Protein AF-A0A955EZF3-F1 (afdb_monomer_lite)

Structure (mmCIF, N/CA/C/O backbone):
data_AF-A0A955EZF3-F1
#
_entry.id   AF-A0A955EZF3-F1
#
loop_
_atom_site.group_PDB
_atom_site.id
_atom_site.type_symbol
_atom_site.label_atom_id
_atom_site.label_alt_id
_atom_site.label_comp_id
_atom_site.label_asym_id
_atom_site.label_entity_id
_atom_site.label_seq_id
_atom_site.pdbx_PDB_ins_code
_atom_site.Cartn_x
_atom_site.Cartn_y
_atom_site.Cartn_z
_atom_site.occupancy
_atom_site.B_iso_or_equiv
_atom_site.auth_seq_id
_atom_site.auth_comp_id
_atom_site.auth_asym_id
_atom_site.auth_atom_id
_atom_site.pdbx_PDB_model_num
ATOM 1 N N . MET A 1 1 ? 9.833 -6.630 -37.682 1.00 42.28 1 MET A N 1
ATOM 2 C CA . MET A 1 1 ? 11.249 -6.356 -38.017 1.00 42.28 1 MET A CA 1
ATOM 3 C C . MET A 1 1 ? 11.532 -4.884 -38.287 1.00 42.28 1 MET A C 1
ATOM 5 O O . MET A 1 1 ? 11.965 -4.257 -37.340 1.00 42.28 1 MET A O 1
ATOM 9 N N . LYS A 1 2 ? 11.248 -4.278 -39.458 1.00 34.38 2 LYS A N 1
ATOM 10 C CA . LYS A 1 2 ? 11.601 -2.850 -39.692 1.00 34.38 2 LYS A CA 1
ATOM 11 C C . LYS A 1 2 ? 10.951 -1.869 -38.686 1.00 34.38 2 LYS A C 1
ATOM 13 O O . LYS A 1 2 ? 11.634 -1.017 -38.145 1.00 34.38 2 LYS A O 1
ATOM 18 N N . ARG A 1 3 ? 9.676 -2.099 -38.335 1.00 38.91 3 ARG A N 1
ATOM 19 C CA . ARG A 1 3 ? 8.921 -1.305 -37.337 1.00 38.91 3 ARG A CA 1
ATOM 20 C C . ARG A 1 3 ? 9.348 -1.485 -35.874 1.00 38.91 3 ARG A C 1
ATOM 22 O O . ARG A 1 3 ? 9.090 -0.610 -35.065 1.00 38.91 3 ARG A O 1
ATOM 29 N N . GLU A 1 4 ? 9.933 -2.626 -35.510 1.00 40.03 4 GLU A N 1
ATOM 30 C CA . GLU A 1 4 ? 10.372 -2.873 -34.121 1.00 40.03 4 GLU A CA 1
ATOM 31 C C . GLU A 1 4 ? 11.744 -2.243 -33.865 1.00 40.03 4 GLU A C 1
ATOM 33 O O . GLU A 1 4 ? 12.009 -1.783 -32.761 1.00 40.03 4 GLU A O 1
ATOM 38 N N . PHE A 1 5 ? 12.580 -2.171 -34.907 1.00 39.62 5 PHE A N 1
ATOM 39 C CA . PHE A 1 5 ? 13.876 -1.500 -34.871 1.00 39.62 5 PHE A CA 1
ATOM 40 C C . PHE A 1 5 ? 13.717 0.023 -34.752 1.00 39.62 5 PHE A C 1
ATOM 42 O O . PHE A 1 5 ? 14.359 0.632 -33.906 1.00 39.62 5 PHE A O 1
ATOM 49 N N . GLU A 1 6 ? 12.779 0.612 -35.509 1.00 48.53 6 GLU A N 1
ATOM 50 C CA . GLU A 1 6 ? 12.408 2.036 -35.404 1.00 48.53 6 GLU A CA 1
ATOM 51 C C . GLU A 1 6 ? 11.958 2.422 -33.983 1.00 48.53 6 GLU A C 1
ATOM 53 O O . GLU A 1 6 ? 12.239 3.523 -33.529 1.00 48.53 6 GLU A O 1
ATOM 58 N N . LEU A 1 7 ? 11.314 1.505 -33.250 1.00 45.31 7 LEU A N 1
ATOM 59 C CA . LEU A 1 7 ? 10.833 1.742 -31.886 1.00 45.31 7 LEU A CA 1
ATOM 60 C C . LEU A 1 7 ? 11.968 1.836 -30.859 1.00 45.31 7 LEU A C 1
ATOM 62 O O . LEU A 1 7 ? 11.898 2.682 -29.976 1.00 45.31 7 LEU A O 1
ATOM 66 N N . SER A 1 8 ? 13.008 1.001 -30.958 1.00 50.22 8 SER A N 1
ATOM 67 C CA . SER A 1 8 ? 14.136 1.014 -30.013 1.00 50.22 8 SER A CA 1
ATOM 68 C C . SER A 1 8 ? 15.034 2.235 -30.197 1.00 50.22 8 SER A C 1
ATOM 70 O O . SER A 1 8 ? 15.458 2.836 -29.211 1.00 50.22 8 SER A O 1
ATOM 72 N N . THR A 1 9 ? 15.283 2.640 -31.441 1.00 52.25 9 THR A N 1
ATOM 73 C CA . THR A 1 9 ? 16.110 3.811 -31.757 1.00 52.25 9 THR A CA 1
ATOM 74 C C . THR A 1 9 ? 15.358 5.118 -31.573 1.00 52.25 9 THR A C 1
ATOM 76 O O . THR A 1 9 ? 15.954 6.078 -31.090 1.00 52.25 9 THR A O 1
ATOM 79 N N . ASP A 1 10 ? 14.042 5.155 -31.808 1.00 55.22 10 ASP A N 1
ATOM 80 C CA . ASP A 1 10 ? 13.212 6.285 -31.380 1.00 55.22 10 ASP A CA 1
ATOM 81 C C . ASP A 1 10 ? 13.124 6.392 -29.857 1.00 55.22 10 ASP A C 1
ATOM 83 O O . ASP A 1 10 ? 13.090 7.508 -29.342 1.00 55.22 10 ASP A O 1
ATOM 87 N N . LEU A 1 11 ? 13.105 5.276 -29.117 1.00 49.94 11 LEU A N 1
ATOM 88 C CA . LEU A 1 11 ? 13.118 5.312 -27.653 1.00 49.94 11 LEU A CA 1
ATOM 89 C C . LEU A 1 11 ? 14.461 5.834 -27.137 1.00 49.94 11 LEU A C 1
ATOM 91 O O . LEU A 1 11 ? 14.475 6.724 -26.292 1.00 49.94 11 LEU A O 1
ATOM 95 N N . LEU A 1 12 ? 15.577 5.352 -27.698 1.00 51.00 12 LEU A N 1
ATOM 96 C CA . LEU A 1 12 ? 16.916 5.842 -27.372 1.00 51.00 12 LEU A CA 1
ATOM 97 C C . LEU A 1 12 ? 17.029 7.337 -27.698 1.00 51.00 12 LEU A C 1
ATOM 99 O O . LEU A 1 12 ? 17.410 8.120 -26.837 1.00 51.00 12 LEU A O 1
ATOM 103 N N . ARG A 1 13 ? 16.603 7.764 -28.896 1.00 56.56 13 ARG A N 1
ATOM 104 C CA . ARG A 1 13 ? 16.565 9.184 -29.279 1.00 56.56 13 ARG A CA 1
ATOM 105 C C . ARG A 1 13 ? 15.671 10.003 -28.364 1.00 56.56 13 ARG A C 1
ATOM 107 O O . ARG A 1 13 ? 16.056 11.108 -28.022 1.00 56.56 13 ARG A O 1
ATOM 114 N N . ARG A 1 14 ? 14.498 9.509 -27.958 1.00 53.50 14 ARG A N 1
ATOM 115 C CA . ARG A 1 14 ? 13.609 10.236 -27.036 1.00 53.50 14 ARG A CA 1
ATOM 116 C C . ARG A 1 14 ? 14.234 10.388 -25.659 1.00 53.50 14 ARG A C 1
ATOM 118 O O . ARG A 1 14 ? 14.236 11.506 -25.170 1.00 53.50 14 ARG A O 1
ATOM 125 N N . VAL A 1 15 ? 14.797 9.317 -25.098 1.00 48.66 15 VAL A N 1
ATOM 126 C CA . VAL A 1 15 ? 15.496 9.331 -23.800 1.00 48.66 15 VAL A CA 1
ATOM 127 C C . VAL A 1 15 ? 16.688 10.287 -23.841 1.00 48.66 15 VAL A C 1
ATOM 129 O O . VAL A 1 15 ? 16.881 11.088 -22.936 1.00 48.66 15 VAL A O 1
ATOM 132 N N . LEU A 1 16 ? 17.450 10.266 -24.933 1.00 51.62 16 LEU A N 1
ATOM 133 C CA . LEU A 1 16 ? 18.625 11.112 -25.103 1.00 51.62 16 LEU A CA 1
ATOM 134 C C . LEU A 1 16 ? 18.278 12.580 -25.427 1.00 51.62 16 LEU A C 1
ATOM 136 O O . LEU A 1 16 ? 19.009 13.486 -25.037 1.00 51.62 16 LEU A O 1
ATOM 140 N N . LYS A 1 17 ? 17.155 12.831 -26.114 1.00 48.69 17 LYS A N 1
ATOM 141 C CA . LYS A 1 17 ? 16.671 14.172 -26.485 1.00 48.69 17 LYS A CA 1
ATOM 142 C C . LYS A 1 17 ? 15.886 14.852 -25.365 1.00 48.69 17 LYS A C 1
ATOM 144 O O . LYS A 1 17 ? 15.884 16.076 -25.305 1.00 48.69 17 LYS A O 1
ATOM 149 N N . SER A 1 18 ? 15.240 14.097 -24.473 1.00 46.62 18 SER A N 1
ATOM 150 C CA . SER A 1 18 ? 14.590 14.653 -23.279 1.00 46.62 18 SER A CA 1
ATOM 151 C C . SER A 1 18 ? 15.585 15.150 -22.225 1.00 46.62 18 SER A C 1
ATOM 153 O O . SER A 1 18 ? 15.202 15.973 -21.403 1.00 46.62 18 SER A O 1
ATOM 155 N N . ASP A 1 19 ? 16.844 14.699 -22.279 1.00 45.66 19 ASP A N 1
ATOM 156 C CA . ASP A 1 19 ? 17.903 14.998 -21.296 1.00 45.66 19 ASP A CA 1
ATOM 157 C C . ASP A 1 19 ? 19.089 15.806 -21.874 1.00 45.66 19 ASP A C 1
ATOM 159 O O . ASP A 1 19 ? 20.157 15.909 -21.258 1.00 45.66 19 ASP A O 1
ATOM 163 N N . SER A 1 20 ? 18.923 16.419 -23.055 1.00 44.03 20 SER A N 1
ATOM 164 C CA . SER A 1 20 ? 20.008 17.074 -23.809 1.00 44.03 20 SER A CA 1
ATOM 165 C C . SER A 1 20 ? 20.616 18.314 -23.135 1.00 44.03 20 SER A C 1
ATOM 167 O O . SER A 1 20 ? 21.602 18.853 -23.626 1.00 44.03 20 SER A O 1
ATOM 169 N N . THR A 1 21 ? 20.060 18.788 -22.018 1.00 42.06 21 THR A N 1
ATOM 170 C CA . THR A 1 21 ? 20.552 19.971 -21.293 1.00 42.06 21 THR A CA 1
ATOM 171 C C . THR A 1 21 ? 21.700 19.686 -20.322 1.00 42.06 21 THR A C 1
ATOM 173 O O . THR A 1 21 ? 22.185 20.624 -19.698 1.00 42.06 21 THR A O 1
ATOM 176 N N . ALA A 1 22 ? 22.149 18.433 -20.168 1.00 42.50 22 ALA A N 1
ATOM 177 C CA . ALA A 1 22 ? 23.161 18.088 -19.160 1.00 42.50 22 ALA A CA 1
ATOM 178 C C . ALA A 1 22 ? 24.284 17.150 -19.653 1.00 42.50 22 ALA A C 1
ATOM 180 O O . ALA A 1 22 ? 24.961 16.500 -18.851 1.00 42.50 22 ALA A O 1
ATOM 181 N N . ILE A 1 23 ? 24.504 17.034 -20.962 1.00 52.53 23 ILE A N 1
ATOM 182 C CA . ILE A 1 23 ? 25.708 16.365 -21.477 1.00 52.53 23 ILE A CA 1
ATOM 183 C C . ILE A 1 23 ? 26.923 17.146 -20.950 1.00 52.53 23 ILE A C 1
ATOM 185 O O . ILE A 1 23 ? 26.989 18.358 -21.142 1.00 52.53 23 ILE A O 1
ATOM 189 N N . ALA A 1 24 ? 27.834 16.480 -20.230 1.00 54.56 24 ALA A N 1
ATOM 190 C CA . ALA A 1 24 ? 29.043 17.122 -19.714 1.00 54.56 24 ALA A CA 1
ATOM 191 C C . ALA A 1 24 ? 29.779 17.811 -20.873 1.00 54.56 24 ALA A C 1
ATOM 193 O O . ALA A 1 24 ? 29.911 17.210 -21.944 1.00 54.56 24 ALA A O 1
ATOM 194 N N . GLU A 1 25 ? 30.211 19.063 -20.680 1.00 55.47 25 GLU A N 1
ATOM 195 C CA . GLU A 1 25 ? 30.914 19.829 -21.716 1.00 55.47 25 GLU A CA 1
ATOM 196 C C . GLU A 1 25 ? 32.044 18.975 -22.315 1.00 55.47 25 GLU A C 1
ATOM 198 O O . GLU A 1 25 ? 32.976 18.574 -21.619 1.00 55.47 25 GLU A O 1
ATOM 203 N N . GLY A 1 26 ? 31.925 18.651 -23.607 1.00 67.38 26 GLY A N 1
ATOM 204 C CA . GLY A 1 26 ? 32.900 17.845 -24.345 1.00 67.38 26 GLY A CA 1
ATOM 205 C C . GLY A 1 26 ? 32.493 16.404 -24.674 1.00 67.38 26 GLY A C 1
ATOM 206 O O . GLY A 1 26 ? 33.239 15.754 -25.402 1.00 67.38 26 GLY A O 1
ATOM 207 N N . CYS A 1 27 ? 31.347 15.895 -24.208 1.00 80.56 27 CYS A N 1
ATOM 208 C CA . CYS A 1 27 ? 30.818 14.595 -24.653 1.00 80.56 27 CYS A CA 1
ATOM 209 C C . CYS A 1 27 ? 30.123 14.677 -26.025 1.00 80.56 27 CYS A C 1
ATOM 211 O O . CYS A 1 27 ? 29.599 15.722 -26.409 1.00 80.56 27 CYS A O 1
ATOM 213 N N . LEU A 1 28 ? 30.112 13.557 -26.760 1.00 79.06 28 LEU A N 1
ATOM 214 C CA . LEU A 1 28 ? 29.433 13.460 -28.056 1.00 79.06 28 LEU A CA 1
ATOM 215 C C . LEU A 1 28 ? 27.924 13.651 -27.920 1.00 79.06 28 LEU A C 1
ATOM 217 O O . LEU A 1 28 ? 27.303 13.166 -26.969 1.00 79.06 28 LEU A O 1
ATOM 221 N N . GLU A 1 29 ? 27.328 14.284 -28.929 1.00 76.12 29 GLU A N 1
ATOM 222 C CA . GLU A 1 29 ? 25.879 14.327 -29.017 1.00 76.12 29 GLU A CA 1
ATOM 223 C C . GLU A 1 29 ? 25.316 12.907 -29.154 1.00 76.12 29 GLU A C 1
ATOM 225 O O . GLU A 1 29 ? 25.917 12.035 -29.800 1.00 76.12 29 GLU A O 1
ATOM 230 N N . PRO A 1 30 ? 24.135 12.644 -28.584 1.00 70.81 30 PRO A N 1
ATOM 231 C CA . PRO A 1 30 ? 23.631 11.285 -28.508 1.00 70.81 30 PRO A CA 1
ATOM 232 C C . PRO A 1 30 ? 23.274 10.680 -29.870 1.00 70.81 30 PRO A C 1
ATOM 234 O O . PRO A 1 30 ? 23.248 9.460 -30.024 1.00 70.81 30 PRO A O 1
ATOM 237 N N . GLU A 1 31 ? 23.029 11.530 -30.868 1.00 76.06 31 GLU A N 1
ATOM 238 C CA . GLU A 1 31 ? 22.785 11.132 -32.253 1.00 76.06 31 GLU A CA 1
ATOM 239 C C . GLU A 1 31 ? 24.032 10.480 -32.873 1.00 76.06 31 GLU A C 1
ATOM 241 O O . GLU A 1 31 ? 23.916 9.437 -33.517 1.00 76.06 31 GLU A O 1
ATOM 246 N N . PHE A 1 32 ? 25.231 10.998 -32.579 1.00 76.75 32 PHE A N 1
ATOM 247 C CA . PHE A 1 32 ? 26.495 10.392 -33.013 1.00 76.75 32 PHE A CA 1
ATOM 248 C C . PHE A 1 32 ? 26.765 9.055 -32.320 1.00 76.75 32 PHE A C 1
ATOM 250 O O . PHE A 1 32 ? 27.260 8.126 -32.956 1.00 76.75 32 PHE A O 1
ATOM 257 N N . LEU A 1 33 ? 26.406 8.922 -31.037 1.00 76.25 33 LEU A N 1
ATOM 258 C CA . LEU A 1 33 ? 26.521 7.649 -30.317 1.00 76.25 33 LEU A CA 1
ATOM 259 C C . LEU A 1 33 ? 25.560 6.594 -30.878 1.00 76.25 33 LEU A C 1
ATOM 261 O O . LEU A 1 33 ? 25.960 5.447 -31.063 1.00 76.25 33 LEU A O 1
ATOM 265 N N . ALA A 1 34 ? 24.320 6.972 -31.200 1.00 74.69 34 ALA A N 1
ATOM 266 C CA . ALA A 1 34 ? 23.356 6.070 -31.827 1.00 74.69 34 ALA A CA 1
ATOM 267 C C . ALA A 1 34 ? 23.835 5.606 -33.215 1.00 74.69 34 ALA A C 1
ATOM 269 O O . ALA A 1 34 ? 23.858 4.406 -33.489 1.00 74.69 34 ALA A O 1
ATOM 270 N N . LEU A 1 35 ? 24.310 6.535 -34.052 1.00 76.94 35 LEU A N 1
ATOM 271 C CA . LEU A 1 35 ? 24.878 6.212 -35.365 1.00 76.94 35 LEU A CA 1
ATOM 272 C C . LEU A 1 35 ? 26.138 5.334 -35.261 1.00 76.94 35 LEU A C 1
ATOM 274 O O . LEU A 1 35 ? 26.366 4.486 -36.125 1.00 76.94 35 LEU A O 1
ATOM 278 N N . ALA A 1 36 ? 26.941 5.486 -34.201 1.00 79.44 36 ALA A N 1
ATOM 279 C CA . ALA A 1 36 ? 28.106 4.636 -33.941 1.00 79.44 36 ALA A CA 1
ATOM 280 C C . ALA A 1 36 ? 27.729 3.178 -33.638 1.00 79.44 36 ALA A C 1
ATOM 282 O O . ALA A 1 36 ? 28.467 2.254 -33.990 1.00 79.44 36 ALA A O 1
ATOM 283 N N . VAL A 1 37 ? 26.594 2.961 -32.972 1.00 77.56 37 VAL A N 1
ATOM 284 C CA . VAL A 1 37 ? 26.078 1.622 -32.656 1.00 77.56 37 VAL A CA 1
ATOM 285 C C . VAL A 1 37 ? 25.530 0.944 -33.910 1.00 77.56 37 VAL A C 1
ATOM 287 O O . VAL A 1 37 ? 25.781 -0.242 -34.102 1.00 77.56 37 VAL A O 1
ATOM 290 N N . GLU A 1 38 ? 24.856 1.699 -34.780 1.00 81.25 38 GLU A N 1
ATOM 291 C CA . GLU A 1 38 ? 24.247 1.211 -36.028 1.00 81.25 38 GLU A CA 1
ATOM 292 C C . GLU A 1 38 ? 25.241 1.046 -37.197 1.00 81.25 38 GLU A C 1
ATOM 294 O O . GLU A 1 38 ? 24.834 0.694 -38.303 1.00 81.25 38 GLU A O 1
ATOM 299 N N . ASP A 1 39 ? 26.531 1.335 -36.983 1.00 80.56 39 ASP A N 1
ATOM 300 C CA . ASP A 1 39 ? 27.560 1.449 -38.030 1.00 80.56 39 ASP A CA 1
ATOM 301 C C . ASP A 1 39 ? 27.179 2.436 -39.165 1.00 80.56 39 ASP A C 1
ATOM 303 O O . ASP A 1 39 ? 27.679 2.344 -40.289 1.00 80.56 39 ASP A O 1
ATOM 307 N N . GLY A 1 40 ? 26.318 3.415 -38.857 1.00 84.19 40 GLY A N 1
ATOM 308 C CA . GLY A 1 40 ? 25.773 4.405 -39.792 1.00 84.19 40 GLY A CA 1
ATOM 309 C C . GLY A 1 40 ? 26.650 5.640 -40.019 1.00 84.19 40 GLY A C 1
ATOM 310 O O . GLY A 1 40 ? 26.304 6.474 -40.848 1.00 84.19 40 GLY A O 1
ATOM 311 N N . LEU A 1 41 ? 27.771 5.755 -39.300 1.00 88.31 41 LEU A N 1
ATOM 312 C CA . LEU A 1 41 ? 28.722 6.864 -39.428 1.00 88.31 41 LEU A CA 1
ATOM 313 C C . LEU A 1 41 ? 29.565 6.751 -40.701 1.00 88.31 41 LEU A C 1
ATOM 315 O O . LEU A 1 41 ? 30.083 5.665 -41.019 1.00 88.31 41 LEU A O 1
ATOM 319 N N . ASP A 1 42 ? 29.797 7.889 -41.356 1.00 92.94 42 ASP A N 1
ATOM 320 C CA . ASP A 1 42 ? 30.783 7.990 -42.426 1.00 92.94 42 ASP A CA 1
ATOM 321 C C . ASP A 1 42 ? 32.229 7.856 -41.898 1.00 92.94 42 ASP A C 1
ATOM 323 O O . ASP A 1 42 ? 32.480 7.691 -40.701 1.00 92.94 42 ASP A O 1
ATOM 327 N N . ALA A 1 43 ? 33.218 7.851 -42.795 1.00 88.88 43 ALA A N 1
ATOM 328 C CA . ALA A 1 43 ? 34.612 7.626 -42.409 1.00 88.88 43 ALA A CA 1
ATOM 329 C C . ALA A 1 43 ? 35.188 8.733 -41.503 1.00 88.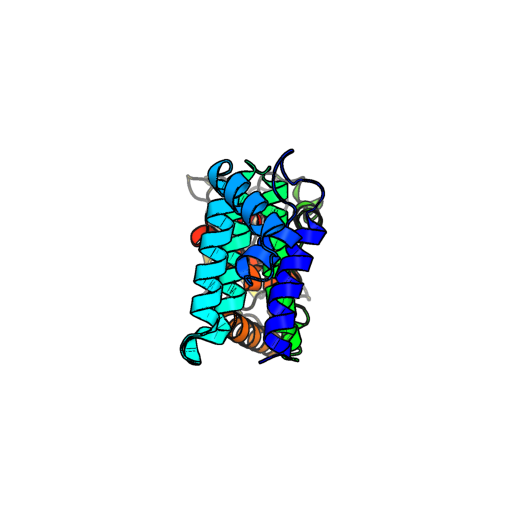88 43 ALA A C 1
ATOM 331 O O . ALA A 1 43 ? 36.004 8.434 -40.628 1.00 88.88 43 ALA A O 1
ATOM 332 N N . ALA A 1 44 ? 34.780 9.988 -41.708 1.00 87.75 44 ALA A N 1
ATOM 333 C CA . ALA A 1 44 ? 35.265 11.130 -40.940 1.00 87.75 44 ALA A CA 1
ATOM 334 C C . ALA A 1 44 ? 34.590 11.181 -39.565 1.00 87.75 44 ALA A C 1
ATOM 336 O O . ALA A 1 44 ? 35.267 11.305 -38.544 1.00 87.75 44 ALA A O 1
ATOM 337 N N . GLU A 1 45 ? 33.273 10.985 -39.528 1.00 89.00 45 GLU A N 1
ATOM 338 C CA . GLU A 1 45 ? 32.500 10.919 -38.291 1.00 89.00 45 GLU A CA 1
ATOM 339 C C . GLU A 1 45 ? 32.945 9.737 -37.427 1.00 89.00 45 GLU A C 1
ATOM 341 O O . GLU A 1 45 ? 33.114 9.869 -36.218 1.00 89.00 45 GLU A O 1
ATOM 346 N N . ARG A 1 46 ? 33.218 8.582 -38.042 1.00 90.75 46 ARG A N 1
ATOM 347 C CA . ARG A 1 46 ? 33.732 7.407 -37.333 1.00 90.75 46 ARG A CA 1
ATOM 348 C C . ARG A 1 46 ? 35.105 7.659 -36.725 1.00 90.75 46 ARG A C 1
ATOM 350 O O . ARG A 1 46 ? 35.340 7.219 -35.605 1.00 90.75 46 ARG A O 1
ATOM 357 N N . ALA A 1 47 ? 36.001 8.346 -37.432 1.00 87.38 47 ALA A N 1
ATOM 358 C CA . ALA A 1 47 ? 37.312 8.699 -36.891 1.00 87.38 47 ALA A CA 1
ATOM 359 C C . ALA A 1 47 ? 37.176 9.629 -35.676 1.00 87.38 47 ALA A C 1
ATOM 361 O O . ALA A 1 47 ? 37.751 9.338 -34.629 1.00 87.38 47 ALA A O 1
ATOM 362 N N . MET A 1 48 ? 36.339 10.666 -35.785 1.00 90.81 48 MET A N 1
ATOM 363 C CA . MET A 1 48 ? 36.033 11.593 -34.691 1.00 90.81 48 MET A CA 1
ATOM 364 C C . MET A 1 48 ? 35.422 10.873 -33.482 1.00 90.81 48 MET A C 1
ATOM 366 O O . MET A 1 48 ? 35.858 11.073 -32.349 1.00 90.81 48 MET A O 1
ATOM 370 N N . VAL A 1 49 ? 34.430 10.005 -33.709 1.00 88.19 49 VAL A N 1
ATOM 371 C CA . VAL A 1 49 ? 33.797 9.240 -32.631 1.00 88.19 49 VAL A CA 1
ATOM 372 C C . VAL A 1 49 ? 34.816 8.316 -31.977 1.00 88.19 49 VAL A C 1
ATOM 374 O O . VAL A 1 49 ? 34.928 8.325 -30.760 1.00 88.19 49 VAL A O 1
ATOM 377 N N . MET A 1 50 ? 35.612 7.566 -32.740 1.00 89.56 50 MET A N 1
ATOM 378 C CA . MET A 1 50 ? 36.621 6.665 -32.170 1.00 89.56 50 MET A CA 1
ATOM 379 C C . MET A 1 50 ? 37.711 7.408 -31.387 1.00 89.56 50 MET A C 1
ATOM 381 O O . MET A 1 50 ? 38.134 6.921 -30.338 1.00 89.56 50 MET A O 1
ATOM 385 N N . GLU A 1 51 ? 38.131 8.587 -31.851 1.00 89.31 51 GLU A N 1
ATOM 386 C CA . GLU A 1 51 ? 39.043 9.468 -31.115 1.00 89.31 51 GLU A CA 1
ATOM 387 C C . GLU A 1 51 ? 38.422 9.901 -29.781 1.00 89.31 51 GLU A C 1
ATOM 389 O O . GLU A 1 51 ? 39.030 9.717 -28.725 1.00 89.31 51 GLU A O 1
ATOM 394 N N . HIS A 1 52 ? 37.166 10.350 -29.792 1.00 86.94 52 HIS A N 1
ATOM 395 C CA . HIS A 1 52 ? 36.453 10.697 -28.568 1.00 86.94 52 HIS A CA 1
ATOM 396 C C . HIS A 1 52 ? 36.261 9.495 -27.631 1.00 86.94 52 HIS A C 1
ATOM 398 O O . HIS A 1 52 ? 36.522 9.615 -26.440 1.00 86.94 52 HIS A O 1
ATOM 404 N N . LEU A 1 53 ? 35.858 8.321 -28.132 1.00 86.62 53 LEU A N 1
ATOM 405 C CA . LEU A 1 53 ? 35.698 7.111 -27.312 1.00 86.62 53 LEU A CA 1
ATOM 406 C C . LEU A 1 53 ? 37.033 6.668 -26.691 1.00 86.62 53 LEU A C 1
ATOM 408 O O . LEU A 1 53 ? 37.042 6.089 -25.608 1.00 86.62 53 LEU A O 1
ATOM 412 N N . SER A 1 54 ? 38.165 6.958 -27.337 1.00 82.31 54 SER A N 1
ATOM 413 C CA . SER A 1 54 ? 39.486 6.707 -26.751 1.00 82.31 54 SER A CA 1
ATOM 414 C C . SER A 1 54 ? 39.839 7.683 -25.619 1.00 82.31 54 SER A C 1
ATOM 416 O O . SER A 1 54 ? 40.562 7.309 -24.696 1.00 82.31 54 SER A O 1
ATOM 418 N N . ALA A 1 55 ? 39.294 8.903 -25.661 1.00 79.81 55 ALA A N 1
ATOM 419 C CA . ALA A 1 55 ? 39.509 9.953 -24.666 1.00 79.81 55 ALA A CA 1
ATOM 420 C C . ALA A 1 55 ? 38.456 9.964 -23.538 1.00 79.81 55 ALA A C 1
ATOM 422 O O . ALA A 1 55 ? 38.745 10.417 -22.433 1.00 79.81 55 ALA A O 1
ATOM 423 N N . CYS A 1 56 ? 37.249 9.451 -23.795 1.00 82.00 56 CYS A N 1
ATOM 424 C CA . CYS A 1 56 ? 36.117 9.423 -22.874 1.00 82.00 56 CYS A CA 1
ATOM 425 C C . CYS A 1 56 ? 35.707 7.965 -22.566 1.00 82.00 56 CYS A C 1
ATOM 427 O O . CYS A 1 56 ? 34.926 7.360 -23.313 1.00 82.00 56 CYS A O 1
ATOM 429 N N . PRO A 1 57 ? 36.178 7.389 -21.438 1.00 73.94 57 PRO A N 1
ATOM 430 C CA . PRO A 1 57 ? 35.862 6.013 -21.034 1.00 73.94 57 PRO A CA 1
ATOM 431 C C . PRO A 1 57 ? 34.361 5.749 -20.846 1.00 73.94 57 PRO A C 1
ATOM 433 O O . PRO A 1 57 ? 33.909 4.604 -20.883 1.00 73.94 57 PRO A O 1
ATOM 436 N N . GLU A 1 58 ? 33.595 6.809 -20.610 1.00 67.62 58 GLU A N 1
ATOM 437 C CA . GLU A 1 58 ? 32.167 6.776 -20.313 1.00 67.62 58 GLU A CA 1
ATOM 438 C C . GLU A 1 58 ? 31.353 6.557 -21.589 1.00 67.62 58 GLU A C 1
ATOM 440 O O . GLU A 1 58 ? 30.613 5.575 -21.687 1.00 67.62 58 GLU A O 1
ATOM 445 N N . CYS A 1 59 ? 31.582 7.384 -22.615 1.00 78.19 59 CYS A N 1
ATOM 446 C CA . CYS A 1 59 ? 30.991 7.191 -23.938 1.00 78.19 59 CYS A CA 1
ATOM 447 C C . CYS A 1 59 ? 31.400 5.835 -24.539 1.00 78.19 59 CYS A C 1
ATOM 449 O O . CYS A 1 59 ? 30.560 5.134 -25.106 1.00 78.19 59 CYS A O 1
ATOM 451 N N . ALA A 1 60 ? 32.657 5.406 -24.349 1.00 75.44 60 ALA A N 1
ATOM 452 C CA . ALA A 1 60 ? 33.120 4.083 -24.779 1.00 75.44 60 ALA A CA 1
ATOM 453 C C . ALA A 1 60 ? 32.297 2.945 -24.162 1.00 75.44 60 ALA A C 1
ATOM 455 O O . ALA A 1 60 ? 31.914 1.997 -24.851 1.00 75.44 60 ALA A O 1
ATOM 456 N N . ARG A 1 61 ? 31.978 3.051 -22.868 1.00 68.25 61 ARG A N 1
ATOM 457 C CA . ARG A 1 61 ? 31.198 2.044 -22.145 1.00 68.25 61 ARG A CA 1
ATOM 458 C C . ARG A 1 61 ? 29.745 1.992 -22.616 1.00 68.25 61 ARG A C 1
ATOM 460 O O . ARG A 1 61 ? 29.228 0.897 -22.822 1.00 68.25 61 ARG A O 1
ATOM 467 N N . VAL A 1 62 ? 29.120 3.149 -22.852 1.00 73.12 62 VAL A N 1
ATOM 468 C CA . VAL A 1 62 ? 27.756 3.236 -23.404 1.00 73.12 62 VAL A CA 1
ATOM 469 C C . VAL A 1 62 ? 27.675 2.546 -24.766 1.00 73.12 62 VAL A C 1
ATOM 471 O O . VAL A 1 62 ? 26.764 1.745 -24.978 1.00 73.12 62 VAL A O 1
ATOM 474 N N . VAL A 1 63 ? 28.645 2.781 -25.659 1.00 77.62 63 VAL A N 1
ATOM 475 C CA . VAL A 1 63 ? 28.704 2.147 -26.992 1.00 77.62 63 VAL A CA 1
ATOM 476 C C . VAL A 1 63 ? 28.897 0.630 -26.900 1.00 77.62 63 VAL A C 1
ATOM 478 O O . VAL A 1 63 ? 28.257 -0.123 -27.634 1.00 77.62 63 VAL A O 1
ATOM 481 N N . VAL A 1 64 ? 29.749 0.148 -25.988 1.00 76.44 64 VAL A N 1
ATOM 482 C CA . VAL A 1 64 ? 29.936 -1.298 -25.765 1.00 76.44 64 VAL A CA 1
ATOM 483 C C . VAL A 1 64 ? 28.638 -1.945 -25.289 1.00 76.44 64 VAL A C 1
ATOM 485 O O . VAL A 1 64 ? 28.203 -2.943 -25.859 1.00 76.44 64 VAL A O 1
ATOM 488 N N . TRP A 1 65 ? 27.986 -1.359 -24.287 1.00 68.62 65 TRP A N 1
ATOM 489 C CA . TRP A 1 65 ? 26.749 -1.893 -23.723 1.00 68.62 65 TRP A CA 1
ATOM 490 C C . TRP A 1 65 ? 25.580 -1.896 -24.703 1.00 68.62 65 TRP A C 1
ATOM 492 O O . TRP A 1 65 ? 24.838 -2.875 -24.774 1.00 68.62 65 TRP A O 1
ATOM 502 N N . THR A 1 66 ? 25.427 -0.832 -25.486 1.00 71.56 66 THR A N 1
ATOM 503 C CA . THR A 1 66 ? 24.387 -0.758 -26.520 1.00 71.56 66 THR A CA 1
ATOM 504 C C . THR A 1 66 ? 24.626 -1.770 -27.638 1.00 71.56 66 THR A C 1
ATOM 506 O O . THR A 1 66 ? 23.678 -2.432 -28.053 1.00 71.56 66 THR A O 1
ATOM 509 N N . ARG A 1 67 ? 25.880 -1.994 -28.057 1.00 76.00 67 ARG A N 1
ATOM 510 C CA . ARG A 1 67 ? 26.224 -3.069 -29.007 1.00 76.00 67 ARG A CA 1
ATOM 511 C C . ARG A 1 67 ? 25.986 -4.469 -28.441 1.00 76.00 67 ARG A C 1
ATOM 513 O O . ARG A 1 67 ? 25.541 -5.355 -29.167 1.00 76.00 67 ARG A O 1
ATOM 520 N N . GLU A 1 68 ? 26.272 -4.690 -27.160 1.00 68.62 68 GLU A N 1
ATOM 521 C CA . GLU A 1 68 ? 25.968 -5.956 -26.483 1.00 68.62 68 GLU A CA 1
ATOM 522 C C . GLU A 1 68 ? 24.450 -6.212 -26.476 1.00 68.62 68 GLU A C 1
ATOM 524 O O . GLU A 1 68 ? 23.999 -7.304 -26.824 1.00 68.62 68 GLU A O 1
ATOM 529 N N . ALA A 1 69 ? 23.654 -5.185 -26.161 1.00 62.19 69 ALA A N 1
ATOM 530 C CA . ALA A 1 69 ? 22.195 -5.256 -26.172 1.00 62.19 69 ALA A CA 1
ATOM 531 C C . ALA A 1 69 ? 21.625 -5.492 -27.586 1.00 62.19 69 ALA A C 1
ATOM 533 O O . ALA A 1 69 ? 20.732 -6.326 -27.753 1.00 62.19 69 ALA A O 1
ATOM 534 N N . ASP A 1 70 ? 22.177 -4.836 -28.612 1.00 66.75 70 ASP A N 1
ATOM 535 C CA . ASP A 1 70 ? 21.793 -5.049 -30.015 1.00 66.75 70 ASP A CA 1
ATOM 536 C C . ASP A 1 70 ? 22.088 -6.489 -30.479 1.00 66.75 70 ASP A C 1
ATOM 538 O O . ASP A 1 70 ? 21.240 -7.157 -31.084 1.00 66.75 70 ASP A O 1
ATOM 542 N N . ARG A 1 71 ? 23.240 -7.053 -30.090 1.00 68.81 71 ARG A N 1
ATOM 543 C CA . ARG A 1 71 ? 23.551 -8.474 -30.335 1.00 68.81 71 ARG A CA 1
ATOM 544 C C . ARG A 1 71 ? 22.533 -9.407 -29.679 1.00 68.81 71 ARG A C 1
ATOM 546 O O . ARG A 1 71 ? 22.154 -10.412 -30.284 1.00 68.81 71 ARG A O 1
ATOM 553 N N . MET A 1 72 ? 22.050 -9.079 -28.478 1.00 60.47 72 MET A N 1
ATOM 554 C CA . MET A 1 72 ? 20.994 -9.852 -27.808 1.00 60.47 72 MET A CA 1
ATOM 555 C C . MET A 1 72 ? 19.640 -9.745 -28.531 1.00 60.47 72 MET A C 1
ATOM 557 O O . MET A 1 72 ? 18.887 -10.722 -28.562 1.00 60.47 72 MET A O 1
ATOM 561 N N . GLN A 1 73 ? 19.346 -8.615 -29.185 1.00 60.22 73 GLN A N 1
ATOM 562 C CA . GLN A 1 73 ? 18.126 -8.395 -29.980 1.00 60.22 73 GLN A CA 1
ATOM 563 C C . GLN A 1 73 ? 18.042 -9.310 -31.214 1.00 60.22 73 GLN A C 1
ATOM 565 O O . GLN A 1 73 ? 16.963 -9.787 -31.602 1.00 60.22 73 GLN A O 1
ATOM 570 N N . HIS A 1 74 ? 19.203 -9.632 -31.781 1.00 63.41 74 HIS A N 1
ATOM 571 C CA . HIS A 1 74 ? 19.361 -10.566 -32.894 1.00 63.41 74 HIS A CA 1
ATOM 572 C C . HIS A 1 74 ? 19.446 -12.043 -32.451 1.00 63.41 74 HIS A C 1
ATOM 574 O O . HIS A 1 74 ? 19.539 -12.937 -33.293 1.00 63.41 74 HIS A O 1
ATOM 580 N N . GLY A 1 75 ? 19.345 -12.317 -31.145 1.00 62.22 75 GLY A N 1
ATOM 581 C CA . GLY A 1 75 ? 19.343 -13.654 -30.556 1.00 62.22 75 GLY A CA 1
ATOM 582 C C . GLY A 1 75 ? 18.035 -14.451 -30.740 1.00 62.22 75 GLY A C 1
ATOM 583 O O . GLY A 1 75 ? 17.062 -13.987 -31.346 1.00 62.22 75 GLY A O 1
ATOM 584 N N . PRO A 1 76 ? 17.980 -15.696 -30.224 1.00 64.00 76 PRO A N 1
ATOM 585 C CA . PRO A 1 76 ? 16.822 -16.575 -30.373 1.00 64.00 76 PRO A CA 1
ATOM 586 C C . PRO A 1 76 ? 15.532 -15.938 -29.826 1.00 64.00 76 PRO A C 1
ATOM 588 O O . PRO A 1 76 ? 15.528 -15.320 -28.765 1.00 64.00 76 PRO A O 1
ATOM 591 N N . ARG A 1 77 ? 14.410 -16.157 -30.535 1.00 63.03 77 ARG A N 1
ATOM 592 C CA . ARG A 1 77 ? 13.088 -15.491 -30.387 1.00 63.03 77 ARG A CA 1
ATOM 593 C C . ARG A 1 77 ? 12.558 -15.336 -28.950 1.00 63.03 77 ARG A C 1
ATOM 595 O O . ARG A 1 77 ? 11.771 -14.434 -28.692 1.00 63.03 77 ARG A O 1
ATOM 602 N N . LYS A 1 78 ? 13.004 -16.191 -28.031 1.00 61.41 78 LYS A N 1
ATOM 603 C CA . LYS A 1 78 ? 12.641 -16.219 -26.605 1.00 61.41 78 LYS A CA 1
ATOM 604 C C . LYS A 1 78 ? 13.278 -15.101 -25.766 1.00 61.41 78 LYS A C 1
ATOM 606 O O . LYS A 1 78 ? 12.843 -14.905 -24.648 1.00 61.41 78 LYS A O 1
ATOM 611 N N . TRP A 1 79 ? 14.263 -14.368 -26.283 1.00 55.72 79 TRP A N 1
ATOM 612 C CA . TRP A 1 79 ? 14.913 -13.268 -25.552 1.00 55.72 79 TRP A CA 1
ATOM 613 C C . TRP A 1 79 ? 14.438 -11.881 -25.992 1.00 55.72 79 TRP A C 1
ATOM 615 O O . TRP A 1 79 ? 14.656 -10.902 -25.290 1.00 55.72 79 TRP A O 1
ATOM 625 N N . ARG A 1 80 ? 13.718 -11.788 -27.117 1.00 59.84 80 ARG A N 1
ATOM 626 C CA . ARG A 1 80 ? 13.349 -10.511 -27.751 1.00 59.84 80 ARG A CA 1
ATOM 627 C C . ARG A 1 80 ? 12.440 -9.607 -26.913 1.00 59.84 80 ARG A C 1
ATOM 629 O O . ARG A 1 80 ? 12.475 -8.402 -27.117 1.00 59.84 80 ARG A O 1
ATOM 636 N N . PHE A 1 81 ? 11.659 -10.158 -25.983 1.00 61.78 81 PHE A N 1
ATOM 637 C CA . PHE A 1 81 ? 10.786 -9.362 -25.110 1.00 61.78 81 PHE A CA 1
ATOM 638 C C . PHE A 1 81 ? 11.522 -8.752 -23.905 1.00 61.78 81 PHE A C 1
ATOM 640 O O . PHE A 1 81 ? 11.080 -7.735 -23.385 1.00 61.78 81 PHE A O 1
ATOM 647 N N . LEU A 1 82 ? 12.663 -9.321 -23.495 1.00 53.72 82 LEU A N 1
ATOM 648 C CA . LEU A 1 82 ? 13.483 -8.797 -22.392 1.00 53.72 82 LEU A CA 1
ATOM 649 C C . LEU A 1 82 ? 14.454 -7.703 -22.846 1.00 53.72 82 LEU A C 1
ATOM 651 O O . LEU A 1 82 ? 14.908 -6.905 -22.034 1.00 53.72 82 LEU A O 1
ATOM 655 N N . VAL A 1 83 ? 14.765 -7.653 -24.141 1.00 54.75 83 VAL A N 1
ATOM 656 C CA . VAL A 1 83 ? 15.738 -6.716 -24.711 1.00 54.75 83 VAL A CA 1
ATOM 657 C C . VAL A 1 83 ? 15.365 -5.243 -24.506 1.00 54.75 83 VAL A C 1
ATOM 659 O O . VAL A 1 83 ? 16.217 -4.526 -23.997 1.00 54.75 83 VAL A O 1
ATOM 662 N N . PRO A 1 84 ? 14.138 -4.757 -24.793 1.00 56.09 84 PRO A N 1
ATOM 663 C CA . PRO A 1 84 ? 13.822 -3.345 -24.555 1.00 56.09 84 PRO A CA 1
ATOM 664 C C . PRO A 1 84 ? 13.939 -2.959 -23.073 1.00 56.09 84 PRO A C 1
ATOM 666 O O . PRO A 1 84 ? 14.391 -1.862 -22.763 1.00 56.09 84 PRO A O 1
ATOM 669 N N . ILE A 1 85 ? 13.617 -3.878 -22.158 1.00 56.09 85 ILE A N 1
ATOM 670 C CA . ILE A 1 85 ? 13.730 -3.665 -20.708 1.00 56.09 85 ILE A CA 1
ATOM 671 C C . ILE A 1 85 ? 15.206 -3.606 -20.291 1.00 56.09 85 ILE A C 1
ATOM 673 O O . ILE A 1 85 ? 15.615 -2.699 -19.570 1.00 56.09 85 ILE A O 1
ATOM 677 N N . ALA A 1 86 ? 16.030 -4.531 -20.792 1.00 54.62 86 ALA A N 1
ATOM 678 C CA . ALA A 1 86 ? 17.460 -4.568 -20.506 1.00 54.62 86 ALA A CA 1
ATOM 679 C C . ALA A 1 86 ? 18.200 -3.344 -21.073 1.00 54.62 86 ALA A C 1
ATOM 681 O O . ALA A 1 86 ? 19.026 -2.759 -20.377 1.00 54.62 86 ALA A O 1
ATOM 682 N N . THR A 1 87 ? 17.881 -2.912 -22.298 1.00 59.62 87 THR A N 1
ATOM 683 C CA . THR A 1 87 ? 18.482 -1.718 -22.910 1.00 59.62 87 THR A CA 1
ATOM 684 C C . THR A 1 87 ? 18.136 -0.457 -22.122 1.00 59.62 87 THR A C 1
ATOM 686 O O . THR A 1 87 ? 19.026 0.343 -21.842 1.00 59.62 87 THR A O 1
ATOM 689 N N . VAL A 1 88 ? 16.878 -0.301 -21.697 1.00 59.16 88 VAL A N 1
ATOM 690 C CA . VAL A 1 88 ? 16.459 0.830 -20.855 1.00 59.16 88 VAL A CA 1
ATOM 691 C C . VAL A 1 88 ? 17.182 0.803 -19.509 1.00 59.16 88 VAL A C 1
ATOM 693 O O . VAL A 1 88 ? 17.749 1.818 -19.110 1.00 59.16 88 VAL A O 1
ATOM 696 N N . MET A 1 89 ? 17.254 -0.353 -18.842 1.00 54.66 89 MET A N 1
ATOM 697 C CA . MET A 1 89 ? 17.945 -0.462 -17.553 1.00 54.66 89 MET A CA 1
ATOM 698 C C . MET A 1 89 ? 19.439 -0.144 -17.645 1.00 54.66 89 MET A C 1
ATOM 700 O O . MET A 1 89 ? 19.965 0.536 -16.768 1.00 54.66 89 MET A O 1
ATOM 704 N N . VAL A 1 90 ? 20.129 -0.590 -18.697 1.00 59.97 90 VAL A N 1
ATOM 705 C CA . VAL A 1 90 ? 21.571 -0.341 -18.855 1.00 59.97 90 VAL A CA 1
ATOM 706 C C . VAL A 1 90 ? 21.862 1.126 -19.176 1.00 59.97 90 VAL A C 1
ATOM 708 O O . VAL A 1 90 ? 22.812 1.689 -18.634 1.00 59.97 90 VAL A O 1
ATOM 711 N N . VAL A 1 91 ? 21.026 1.772 -19.995 1.00 60.78 91 VAL A N 1
ATOM 712 C CA . VAL A 1 91 ? 21.154 3.210 -20.283 1.00 60.78 91 VAL A CA 1
ATOM 713 C C . VAL A 1 91 ? 20.907 4.031 -19.017 1.00 60.78 91 VAL A C 1
ATOM 715 O O . VAL A 1 91 ? 21.711 4.900 -18.694 1.00 60.78 91 VAL A O 1
ATOM 718 N N . VAL A 1 92 ? 19.864 3.710 -18.249 1.00 57.84 92 VAL A N 1
ATOM 719 C CA . VAL A 1 92 ? 19.507 4.437 -17.019 1.00 57.84 92 VAL A CA 1
ATOM 720 C C . VAL A 1 92 ? 20.536 4.217 -15.907 1.00 57.84 92 VAL A C 1
ATOM 722 O O . VAL A 1 92 ? 20.959 5.179 -15.269 1.00 57.84 92 VAL A O 1
ATOM 725 N N . ALA A 1 93 ? 21.000 2.980 -15.707 1.00 54.44 93 ALA A N 1
ATOM 726 C CA . ALA A 1 93 ? 22.034 2.667 -14.721 1.00 54.44 93 ALA A CA 1
ATOM 727 C C . ALA A 1 93 ? 23.381 3.312 -15.076 1.00 54.44 93 ALA A C 1
ATOM 729 O O . ALA A 1 93 ? 24.072 3.821 -14.194 1.00 54.44 93 ALA A O 1
ATOM 730 N N . GLY A 1 94 ? 23.736 3.344 -16.365 1.00 57.12 94 GLY A N 1
ATOM 731 C CA . GLY A 1 94 ? 24.915 4.056 -16.849 1.00 57.12 94 GLY A CA 1
ATOM 732 C C . GLY A 1 94 ? 24.831 5.557 -16.582 1.00 57.12 94 GLY A C 1
ATOM 733 O O . GLY A 1 94 ? 25.781 6.139 -16.072 1.00 57.12 94 GLY A O 1
ATOM 734 N N . PHE A 1 95 ? 23.680 6.173 -16.852 1.00 55.25 95 PHE A N 1
ATOM 735 C CA . PHE A 1 95 ? 23.492 7.615 -16.690 1.00 55.25 95 PHE A CA 1
ATOM 736 C C . PHE A 1 95 ? 23.446 8.059 -15.220 1.00 55.25 95 PHE A C 1
ATOM 738 O O . PHE A 1 95 ? 24.050 9.067 -14.859 1.00 55.25 95 PHE A O 1
ATOM 745 N N . ALA A 1 96 ? 22.795 7.279 -14.352 1.00 52.56 96 ALA A N 1
ATOM 746 C CA . ALA A 1 96 ? 22.719 7.563 -12.918 1.00 52.56 96 ALA A CA 1
ATOM 747 C C . ALA A 1 96 ? 24.089 7.473 -12.221 1.00 52.56 96 ALA A C 1
ATOM 749 O O . ALA A 1 96 ? 24.359 8.219 -11.281 1.00 52.56 96 ALA A O 1
ATOM 750 N N . TRP A 1 97 ? 24.970 6.584 -12.693 1.00 51.62 97 TRP A N 1
ATOM 751 C CA . TRP A 1 97 ? 26.305 6.402 -12.119 1.00 51.62 97 TRP A CA 1
ATOM 752 C C . TRP A 1 97 ? 27.277 7.530 -12.494 1.00 51.62 97 TRP A C 1
ATOM 754 O O . TRP A 1 97 ? 28.174 7.854 -11.721 1.00 51.62 97 TRP A O 1
ATOM 764 N N . LEU A 1 98 ? 27.073 8.160 -13.653 1.00 51.03 98 LEU A N 1
ATOM 765 C CA . LEU A 1 98 ? 27.966 9.182 -14.202 1.00 51.03 98 LEU A CA 1
ATOM 766 C C . LEU A 1 98 ? 27.844 10.557 -13.542 1.00 51.03 98 LEU A C 1
ATOM 768 O O . LEU A 1 98 ? 28.797 11.329 -13.554 1.00 51.03 98 LEU A O 1
ATOM 772 N N . ARG A 1 99 ? 26.690 10.892 -12.962 1.00 50.50 99 ARG A N 1
ATOM 773 C CA . ARG A 1 99 ? 26.410 12.285 -12.582 1.00 50.50 99 ARG A CA 1
ATOM 774 C C . ARG A 1 99 ? 26.572 12.644 -11.118 1.00 50.50 99 ARG A C 1
ATOM 776 O O . ARG A 1 99 ? 26.414 13.816 -10.796 1.00 50.50 99 ARG A O 1
ATOM 783 N N . GLY A 1 100 ? 26.842 11.693 -10.222 1.00 45.22 100 GLY A N 1
ATOM 784 C CA . GLY A 1 100 ? 26.685 11.981 -8.791 1.00 45.22 100 GLY A CA 1
ATOM 785 C C . GLY A 1 100 ? 25.319 12.632 -8.527 1.00 45.22 100 GLY A C 1
ATOM 786 O O . GLY A 1 100 ? 25.243 13.645 -7.834 1.00 45.22 100 GLY A O 1
ATOM 787 N N . CYS A 1 101 ? 24.280 12.113 -9.199 1.00 46.41 101 CYS A N 1
ATOM 788 C CA . CYS A 1 101 ? 22.954 12.713 -9.250 1.00 46.41 101 CYS A CA 1
ATOM 789 C C . CYS A 1 101 ? 22.459 13.042 -7.848 1.00 46.41 101 CYS A C 1
ATOM 791 O O . CYS A 1 101 ? 22.575 12.236 -6.918 1.00 46.41 101 CYS A O 1
ATOM 793 N N . SER A 1 102 ? 21.832 14.208 -7.723 1.00 57.91 102 SER A N 1
ATOM 794 C CA . SER A 1 102 ? 21.035 14.499 -6.543 1.00 57.91 102 SER A CA 1
ATOM 795 C C . SER A 1 102 ? 19.954 13.416 -6.375 1.00 57.91 102 SER A C 1
ATOM 797 O O . SER A 1 102 ? 19.510 12.771 -7.334 1.00 57.91 102 SER A O 1
ATOM 799 N N . VAL A 1 103 ? 19.526 13.187 -5.133 1.00 57.97 103 VAL A N 1
ATOM 800 C CA . VAL A 1 103 ? 18.479 12.204 -4.800 1.00 57.97 103 VAL A CA 1
ATOM 801 C C . VAL A 1 103 ? 17.199 12.444 -5.621 1.00 57.97 103 VAL A C 1
ATOM 803 O O . VAL A 1 103 ? 16.530 11.491 -6.007 1.00 57.97 103 VAL A O 1
ATOM 806 N N . GLU A 1 104 ? 16.905 13.696 -5.978 1.00 62.34 104 GLU A N 1
ATOM 807 C CA . GLU A 1 104 ? 15.758 14.050 -6.820 1.00 62.34 104 GLU A CA 1
ATOM 808 C C . GLU A 1 104 ? 15.920 13.619 -8.286 1.00 62.34 104 GLU A C 1
ATOM 810 O O . GLU A 1 104 ? 14.971 13.108 -8.881 1.00 62.34 104 GLU A O 1
ATOM 815 N N . GLU A 1 105 ? 17.106 13.775 -8.882 1.00 65.88 105 GLU A N 1
ATOM 816 C CA . GLU A 1 105 ? 17.353 13.376 -10.277 1.00 65.88 105 GLU A CA 1
ATOM 817 C C . GLU A 1 105 ? 17.335 11.854 -10.453 1.00 65.88 105 GLU A C 1
ATOM 819 O O . GLU A 1 105 ? 16.727 11.342 -11.394 1.00 65.88 105 GLU A O 1
ATOM 824 N N . SER A 1 106 ? 17.937 11.121 -9.510 1.00 66.62 106 SER A N 1
ATOM 825 C CA . SER A 1 106 ? 17.866 9.652 -9.488 1.00 66.62 106 SER A CA 1
ATOM 826 C C . SER A 1 106 ? 16.439 9.139 -9.255 1.00 66.62 106 SER A C 1
ATOM 828 O O . SER A 1 106 ? 16.042 8.121 -9.819 1.00 66.62 106 SER A O 1
ATOM 830 N N . GLY A 1 107 ? 15.633 9.868 -8.480 1.00 71.00 107 GLY A N 1
ATOM 831 C CA . GLY A 1 107 ? 14.215 9.577 -8.315 1.00 71.00 107 GLY A CA 1
ATOM 832 C C . GLY A 1 107 ? 13.414 9.758 -9.608 1.00 71.00 107 GLY A C 1
ATOM 833 O O . GLY A 1 107 ? 12.624 8.886 -9.973 1.00 71.00 107 GLY A O 1
ATOM 834 N N . ARG A 1 108 ? 13.621 10.867 -10.331 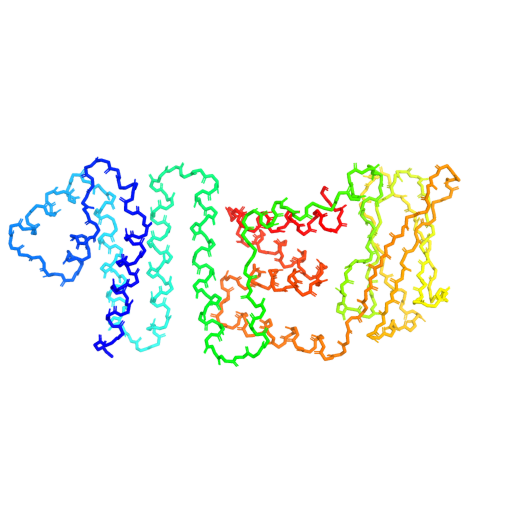1.00 75.94 108 ARG A N 1
ATOM 835 C CA . ARG A 1 108 ? 12.905 11.153 -11.589 1.00 75.94 108 ARG A CA 1
ATOM 836 C C . ARG A 1 108 ? 13.210 10.139 -12.690 1.00 75.94 108 ARG A C 1
ATOM 838 O O . ARG A 1 108 ? 12.299 9.769 -13.426 1.00 75.94 108 ARG A O 1
ATOM 845 N N . SER A 1 109 ? 14.450 9.660 -12.788 1.00 75.31 109 SER A N 1
ATOM 846 C CA . SER A 1 109 ? 14.803 8.619 -13.761 1.00 75.31 109 SER A CA 1
ATOM 847 C C . SER A 1 109 ? 14.182 7.259 -13.421 1.00 75.31 109 SER A C 1
ATOM 849 O O . SER A 1 109 ? 13.729 6.557 -14.320 1.00 75.31 109 SER A O 1
ATOM 851 N N . GLN A 1 110 ? 14.072 6.898 -12.135 1.00 79.31 110 GLN A N 1
ATOM 852 C CA . GLN A 1 110 ? 13.317 5.706 -11.716 1.00 79.31 110 GLN A CA 1
ATOM 853 C C . GLN A 1 110 ? 11.832 5.824 -12.079 1.00 79.31 110 GLN A C 1
ATOM 855 O O . GLN A 1 110 ? 11.242 4.874 -12.596 1.00 79.31 110 GLN A O 1
ATOM 860 N N . LEU A 1 111 ? 11.242 7.000 -11.847 1.00 85.12 111 LEU A N 1
ATOM 861 C CA . LEU A 1 111 ? 9.841 7.262 -12.157 1.00 85.12 111 LEU A CA 1
ATOM 862 C C . LEU A 1 111 ? 9.558 7.114 -13.660 1.00 85.12 111 LEU A C 1
ATOM 864 O O . LEU A 1 111 ? 8.620 6.413 -14.021 1.00 85.12 111 LEU A O 1
ATOM 868 N N . SER A 1 112 ? 10.391 7.681 -14.539 1.00 80.44 112 SER A N 1
ATOM 869 C CA . SER A 1 112 ? 10.165 7.621 -15.994 1.00 80.44 112 SER A CA 1
ATOM 870 C C . SER A 1 112 ? 10.233 6.196 -16.568 1.00 80.44 112 SER A C 1
ATOM 872 O O . SER A 1 112 ? 9.455 5.833 -17.462 1.00 80.44 112 SER A O 1
ATOM 874 N N . VAL A 1 113 ? 11.116 5.347 -16.028 1.00 83.06 113 VAL A N 1
ATOM 875 C CA . VAL A 1 113 ? 11.180 3.919 -16.385 1.00 83.06 113 VAL A CA 1
ATOM 876 C C . VAL A 1 113 ? 9.899 3.206 -15.963 1.00 83.06 113 VAL A C 1
ATOM 878 O O . VAL A 1 113 ? 9.266 2.534 -16.780 1.00 83.06 113 VAL A O 1
ATOM 881 N N . LEU A 1 114 ? 9.473 3.386 -14.713 1.00 86.50 114 LEU A N 1
ATOM 882 C CA . LEU A 1 114 ? 8.273 2.736 -14.186 1.00 86.50 114 LEU A CA 1
ATOM 883 C C . LEU A 1 114 ? 6.991 3.254 -14.847 1.00 86.50 114 LEU A C 1
ATOM 885 O O . LEU A 1 114 ? 6.054 2.486 -15.060 1.00 86.50 114 LEU A O 1
ATOM 889 N N . GLU A 1 115 ? 6.940 4.528 -15.233 1.00 89.25 115 GLU A N 1
ATOM 890 C CA . GLU A 1 115 ? 5.842 5.086 -16.023 1.00 89.25 115 GLU A CA 1
ATOM 891 C C . GLU A 1 115 ? 5.728 4.391 -17.380 1.00 89.25 115 GLU A C 1
ATOM 893 O O . GLU A 1 115 ? 4.618 4.074 -17.815 1.00 89.25 115 GLU A O 1
ATOM 898 N N . SER A 1 116 ? 6.860 4.093 -18.022 1.00 84.00 116 SER A N 1
ATOM 899 C CA . SER A 1 116 ? 6.887 3.331 -19.273 1.00 84.00 116 SER A CA 1
ATOM 900 C C . SER A 1 116 ? 6.342 1.913 -19.070 1.00 84.00 116 SER A C 1
ATOM 902 O O . SER A 1 116 ? 5.529 1.446 -19.870 1.00 84.00 116 SER A O 1
ATOM 904 N N . VAL A 1 117 ? 6.693 1.253 -17.959 1.00 86.00 117 VAL A N 1
ATOM 905 C CA . VAL A 1 117 ? 6.119 -0.052 -17.579 1.00 86.00 117 VAL A CA 1
ATOM 906 C C . VAL A 1 117 ? 4.604 0.058 -17.369 1.00 86.00 117 VAL A C 1
ATOM 908 O O . VAL A 1 117 ? 3.841 -0.724 -17.937 1.00 86.00 117 VAL A O 1
ATOM 911 N N . CYS A 1 118 ? 4.137 1.075 -16.641 1.00 87.00 118 CYS A N 1
ATOM 912 C CA . CYS A 1 118 ? 2.708 1.319 -16.424 1.00 87.00 118 CYS A CA 1
ATOM 913 C C . CYS A 1 118 ? 1.955 1.582 -17.738 1.00 87.00 118 CYS A C 1
ATOM 915 O O . CYS A 1 118 ? 0.808 1.161 -17.894 1.00 87.00 118 CYS A O 1
ATOM 917 N N . GLN A 1 119 ? 2.566 2.279 -18.700 1.00 88.06 119 GLN A N 1
ATOM 918 C CA . GLN A 1 119 ? 1.978 2.490 -20.026 1.00 88.06 119 GLN A CA 1
ATOM 919 C C . GLN A 1 119 ? 1.821 1.172 -20.791 1.00 88.06 119 GLN A C 1
ATOM 921 O O . GLN A 1 119 ? 0.749 0.925 -21.345 1.00 88.06 119 GLN A O 1
ATOM 926 N N . VAL A 1 120 ? 2.839 0.304 -20.779 1.00 84.94 120 VAL A N 1
ATOM 927 C CA . VAL A 1 120 ? 2.771 -1.026 -21.410 1.00 84.94 120 VAL A CA 1
ATOM 928 C C . VAL A 1 120 ? 1.682 -1.883 -20.764 1.00 84.94 120 VAL A C 1
ATOM 930 O O . VAL A 1 120 ? 0.861 -2.469 -21.470 1.00 84.94 120 VAL A O 1
ATOM 933 N N . LEU A 1 121 ? 1.617 -1.901 -19.431 1.00 85.81 121 LEU A N 1
ATOM 934 C CA . LEU A 1 121 ? 0.594 -2.636 -18.687 1.00 85.81 121 LEU A CA 1
ATOM 935 C C . LEU A 1 121 ? -0.816 -2.144 -19.031 1.00 85.81 121 LEU A C 1
ATOM 937 O O . LEU A 1 121 ? -1.694 -2.949 -19.336 1.00 85.81 121 LEU A O 1
ATOM 941 N N . ARG A 1 122 ? -1.036 -0.827 -19.080 1.00 90.38 122 ARG A N 1
ATOM 942 C CA . ARG A 1 122 ? -2.333 -0.243 -19.463 1.00 90.38 122 ARG A CA 1
ATOM 943 C C . ARG A 1 122 ? -2.714 -0.516 -20.915 1.00 90.38 122 ARG A C 1
ATOM 945 O O . ARG A 1 122 ? -3.892 -0.710 -21.210 1.00 90.38 122 ARG A O 1
ATOM 952 N N . ALA A 1 123 ? -1.736 -0.588 -21.815 1.00 86.31 123 ALA A N 1
ATOM 953 C CA . ALA A 1 123 ? -1.972 -0.902 -23.222 1.00 86.31 123 ALA A CA 1
ATOM 954 C C . ALA A 1 123 ? -2.500 -2.333 -23.447 1.00 86.31 123 ALA A C 1
ATOM 956 O O . ALA A 1 123 ? -3.033 -2.614 -24.520 1.00 86.31 123 ALA A O 1
ATOM 957 N N . SER A 1 124 ? -2.426 -3.219 -22.443 1.00 84.81 124 SER A N 1
ATOM 958 C CA . SER A 1 124 ? -3.058 -4.547 -22.491 1.00 84.81 124 SER A CA 1
ATOM 959 C C . SER A 1 124 ? -4.591 -4.501 -22.611 1.00 84.81 124 SER A C 1
ATOM 961 O O . SER A 1 124 ? -5.203 -5.500 -22.986 1.00 84.81 124 SER A O 1
ATOM 963 N N . GLY A 1 125 ? -5.217 -3.350 -22.326 1.00 81.75 125 GLY A N 1
ATOM 964 C CA . GLY A 1 125 ? -6.668 -3.159 -22.407 1.00 81.75 125 GLY A CA 1
ATOM 965 C C . GLY A 1 125 ? -7.432 -3.630 -21.169 1.00 81.75 125 GLY A C 1
ATOM 966 O O . GLY A 1 125 ? -8.664 -3.597 -21.155 1.00 81.75 125 GLY A O 1
ATOM 967 N N . ASP A 1 126 ? -6.723 -4.049 -20.123 1.00 88.25 126 ASP A N 1
ATOM 968 C CA . ASP A 1 126 ? -7.329 -4.460 -18.867 1.00 88.25 126 ASP A CA 1
ATOM 969 C C . ASP A 1 126 ? -7.843 -3.254 -18.068 1.00 88.25 126 ASP A C 1
ATOM 971 O O . ASP A 1 126 ? -7.092 -2.330 -17.747 1.00 88.25 126 ASP A O 1
ATOM 975 N N . LYS A 1 127 ? -9.136 -3.259 -17.725 1.00 85.50 127 LYS A N 1
ATOM 976 C CA . LYS A 1 127 ? -9.762 -2.154 -16.984 1.00 85.50 127 LYS A CA 1
ATOM 977 C C . LYS A 1 127 ? -9.161 -1.960 -15.593 1.00 85.50 127 LYS A C 1
ATOM 979 O O . LYS A 1 127 ? -9.035 -0.820 -15.163 1.00 85.50 127 LYS A O 1
ATOM 984 N N . GLY A 1 128 ? -8.744 -3.036 -14.929 1.00 82.06 128 GLY A N 1
ATOM 985 C CA . GLY A 1 128 ? -8.167 -2.968 -13.586 1.00 82.06 128 GLY A CA 1
ATOM 986 C C . GLY A 1 128 ? -6.783 -2.318 -13.547 1.00 82.06 128 GLY A C 1
ATOM 987 O O . GLY A 1 128 ? -6.341 -1.868 -12.495 1.00 82.06 128 GLY A O 1
ATOM 988 N N . LEU A 1 129 ? -6.108 -2.220 -14.698 1.00 89.06 129 LEU A N 1
ATOM 989 C CA . LEU A 1 129 ? -4.822 -1.533 -14.826 1.00 89.06 129 LEU A CA 1
ATOM 990 C C . LEU A 1 129 ? -4.969 -0.043 -15.138 1.00 89.06 129 LEU A C 1
ATOM 992 O O . LEU A 1 129 ? -3.971 0.670 -15.095 1.00 89.06 129 LEU A O 1
ATOM 996 N N . GLN A 1 130 ? -6.170 0.459 -15.443 1.00 86.12 130 GLN A N 1
ATOM 997 C CA . GLN A 1 130 ? -6.356 1.877 -15.782 1.00 86.12 130 GLN A CA 1
ATOM 998 C C . GLN A 1 130 ? -5.946 2.806 -14.633 1.00 86.12 130 GLN A C 1
ATOM 1000 O O . GLN A 1 130 ? -5.371 3.865 -14.892 1.00 86.12 130 GLN A O 1
ATOM 1005 N N . ASP A 1 131 ? -6.136 2.350 -13.394 1.00 82.06 131 ASP A N 1
ATOM 1006 C CA . ASP A 1 131 ? -5.757 3.062 -12.171 1.00 82.06 131 ASP A CA 1
ATOM 1007 C C . ASP A 1 131 ? -4.280 2.882 -11.786 1.00 82.06 131 ASP A C 1
ATOM 1009 O O . ASP A 1 131 ? -3.824 3.456 -10.794 1.00 82.06 131 ASP A O 1
ATOM 1013 N N . LEU A 1 132 ? -3.507 2.108 -12.559 1.00 89.69 132 LEU A N 1
ATOM 1014 C CA . LEU A 1 132 ? -2.071 1.956 -12.351 1.00 89.69 132 LEU A CA 1
ATOM 1015 C C . LEU A 1 132 ? -1.349 3.231 -12.809 1.00 89.69 132 LEU A C 1
ATOM 1017 O O . LEU A 1 132 ? -0.848 3.342 -13.932 1.00 89.69 132 LEU A O 1
ATOM 1021 N N . MET A 1 133 ? -1.335 4.210 -11.909 1.00 88.56 133 MET A N 1
ATOM 1022 C CA . MET A 1 133 ? -0.607 5.465 -12.030 1.00 88.56 133 MET A CA 1
ATOM 1023 C C . MET A 1 133 ? 0.296 5.645 -10.820 1.00 88.56 133 MET A C 1
ATOM 1025 O O . MET A 1 133 ? -0.155 5.586 -9.672 1.00 88.56 133 MET A O 1
ATOM 1029 N N . LEU A 1 134 ? 1.569 5.909 -11.089 1.00 90.19 134 LEU A N 1
ATO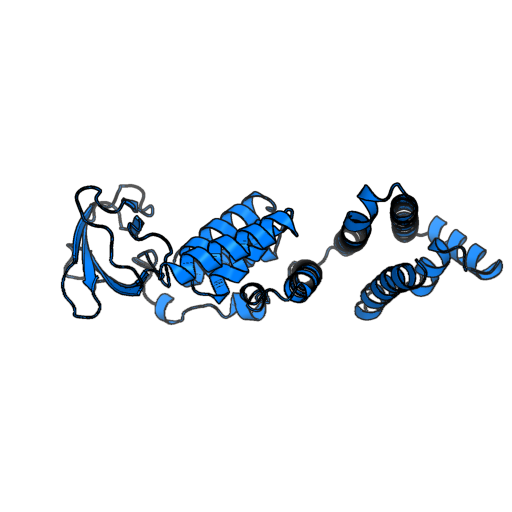M 1030 C CA . LEU A 1 134 ? 2.530 6.228 -10.046 1.00 90.19 134 LEU A CA 1
ATOM 1031 C C . LEU A 1 134 ? 2.179 7.570 -9.412 1.00 90.19 134 LEU A C 1
ATOM 1033 O O . LEU A 1 134 ? 1.486 8.397 -10.005 1.00 90.19 134 LEU A O 1
ATOM 1037 N N . PHE A 1 135 ? 2.619 7.742 -8.175 1.00 88.56 135 PHE A N 1
ATOM 1038 C CA . PHE A 1 135 ? 2.625 9.048 -7.541 1.00 88.56 135 PHE A CA 1
ATOM 1039 C C . PHE A 1 135 ? 3.993 9.657 -7.796 1.00 88.56 135 PHE A C 1
ATOM 1041 O O . PHE A 1 135 ? 5.003 8.985 -7.566 1.00 88.56 135 PHE A O 1
ATOM 1048 N N . ASP A 1 136 ? 4.024 10.897 -8.268 1.00 87.25 136 ASP A N 1
ATOM 1049 C CA . ASP A 1 136 ? 5.284 11.625 -8.356 1.00 87.25 136 ASP A CA 1
ATOM 1050 C C . ASP A 1 136 ? 5.774 12.061 -6.957 1.00 87.25 136 ASP A C 1
ATOM 1052 O O . ASP A 1 136 ? 5.089 11.909 -5.941 1.00 87.25 136 ASP A O 1
ATOM 1056 N N . PHE A 1 137 ? 6.990 12.603 -6.880 1.00 82.75 137 PHE A N 1
ATOM 1057 C CA . PHE A 1 137 ? 7.578 13.032 -5.605 1.00 82.75 137 PHE A CA 1
ATOM 1058 C C . PHE A 1 137 ? 6.814 14.174 -4.933 1.00 82.75 137 PHE A C 1
ATOM 1060 O O 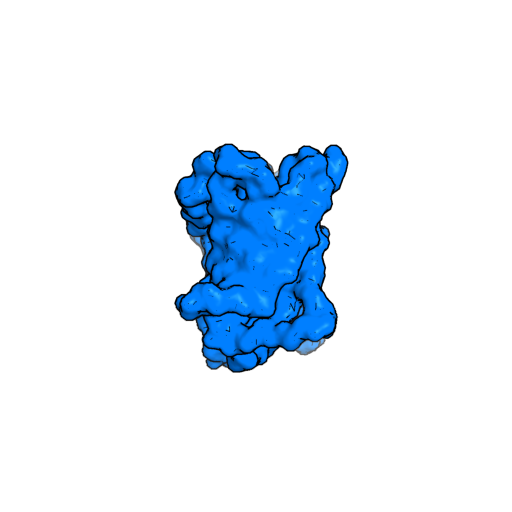. PHE A 1 137 ? 6.799 14.254 -3.703 1.00 82.75 137 PHE A O 1
ATOM 1067 N N . VAL A 1 138 ? 6.182 15.053 -5.714 1.00 83.25 138 VAL A N 1
ATOM 1068 C CA . VAL A 1 138 ? 5.397 16.174 -5.189 1.00 83.25 138 VAL A CA 1
ATOM 1069 C C . VAL A 1 138 ? 4.109 15.640 -4.575 1.00 83.25 138 VAL A C 1
ATOM 1071 O O . VAL A 1 138 ? 3.792 15.982 -3.437 1.00 83.25 138 VAL A O 1
ATOM 1074 N N . GLU A 1 139 ? 3.413 14.744 -5.277 1.00 84.81 139 GLU A N 1
ATOM 1075 C CA . GLU A 1 139 ? 2.233 14.048 -4.780 1.00 84.81 139 GLU A CA 1
ATOM 1076 C C . GLU A 1 139 ? 2.571 13.294 -3.493 1.00 84.81 139 GLU A C 1
ATOM 1078 O O . GLU A 1 139 ? 1.924 13.543 -2.478 1.00 84.81 139 GLU A O 1
ATOM 1083 N N . LEU A 1 140 ? 3.613 12.451 -3.498 1.00 86.25 140 LEU A N 1
ATOM 1084 C CA . LEU A 1 140 ? 4.051 11.688 -2.323 1.00 86.25 140 LEU A CA 1
ATOM 1085 C C . LEU A 1 140 ? 4.369 12.606 -1.136 1.00 86.25 140 LEU A C 1
ATOM 1087 O O . LEU A 1 140 ? 3.894 12.363 -0.025 1.00 86.25 140 LEU A O 1
ATOM 1091 N N . SER A 1 141 ? 5.122 13.685 -1.360 1.00 82.25 141 SER A N 1
ATOM 1092 C CA . SER A 1 141 ? 5.480 14.659 -0.316 1.00 82.25 141 SER A CA 1
ATOM 1093 C C . SER A 1 141 ? 4.270 15.431 0.211 1.00 82.25 141 SER A C 1
ATOM 1095 O O . SER A 1 141 ? 4.224 15.778 1.386 1.00 82.25 141 SER A O 1
ATOM 1097 N N . SER A 1 142 ? 3.265 15.674 -0.634 1.00 80.94 142 SER A N 1
ATOM 1098 C CA . SER A 1 142 ? 2.036 16.381 -0.258 1.00 80.94 142 SER A CA 1
ATOM 1099 C C . SER A 1 142 ? 1.018 15.520 0.497 1.00 80.94 142 SER A C 1
ATOM 1101 O O . SER A 1 142 ? 0.046 16.061 1.016 1.00 80.94 142 SER A O 1
ATOM 1103 N N . MET A 1 143 ? 1.236 14.201 0.609 1.00 79.56 143 MET A N 1
ATOM 1104 C CA . MET A 1 143 ? 0.336 13.279 1.325 1.00 79.56 143 MET A CA 1
ATOM 1105 C C . MET A 1 143 ? 0.334 13.443 2.851 1.00 79.56 143 MET A C 1
ATOM 1107 O O . MET A 1 143 ? -0.237 12.611 3.560 1.00 79.56 143 MET A O 1
ATOM 1111 N N . ASP A 1 144 ? 0.957 14.499 3.362 1.00 68.25 144 ASP A N 1
ATOM 1112 C CA . ASP A 1 144 ? 0.831 14.899 4.752 1.00 68.25 144 ASP A CA 1
ATOM 1113 C C . ASP A 1 144 ? -0.637 15.163 5.080 1.00 68.25 144 ASP A C 1
ATOM 1115 O O . ASP A 1 144 ? -1.254 16.094 4.566 1.00 68.25 144 ASP A O 1
ATOM 1119 N N . ASP A 1 145 ? -1.190 14.359 5.983 1.00 62.03 145 ASP A N 1
ATOM 1120 C CA . ASP A 1 145 ? -2.477 14.655 6.590 1.00 62.03 145 ASP A CA 1
ATOM 1121 C C . ASP A 1 145 ? -2.246 15.681 7.715 1.00 62.03 145 ASP A C 1
ATOM 1123 O O . ASP A 1 145 ? -1.661 15.333 8.750 1.00 62.03 145 ASP A O 1
ATOM 1127 N N . PRO A 1 146 ? -2.653 16.957 7.556 1.00 54.94 146 PRO A N 1
ATOM 1128 C CA . PRO A 1 146 ? -2.422 17.983 8.569 1.00 54.94 146 PRO A CA 1
ATOM 1129 C C . PRO A 1 146 ? -3.085 17.638 9.910 1.00 54.94 146 PRO A C 1
ATOM 1131 O O . PRO A 1 146 ? -2.608 18.104 10.946 1.00 54.94 146 PRO A O 1
ATOM 1134 N N . ALA A 1 147 ? -4.105 16.767 9.920 1.00 52.56 147 ALA A N 1
ATOM 1135 C CA . ALA A 1 147 ? -4.724 16.255 11.142 1.00 52.56 147 ALA A CA 1
ATOM 1136 C C . ALA A 1 147 ? -3.776 15.387 11.995 1.00 52.56 147 ALA A C 1
ATOM 1138 O O . ALA A 1 147 ? -4.076 15.113 13.153 1.00 52.56 147 ALA A O 1
ATOM 1139 N N . MET A 1 148 ? -2.628 14.961 11.458 1.00 50.53 148 MET A N 1
ATOM 1140 C CA . MET A 1 148 ? -1.659 14.126 12.175 1.00 50.53 148 MET A CA 1
ATOM 1141 C C . MET A 1 148 ? -0.491 14.885 12.793 1.00 50.53 148 MET A C 1
ATOM 1143 O O . MET A 1 148 ? 0.247 14.316 13.594 1.00 50.53 148 MET A O 1
ATOM 1147 N N . ARG A 1 149 ? -0.336 16.182 12.501 1.00 51.91 149 ARG A N 1
ATOM 1148 C CA . ARG A 1 149 ? 0.739 16.988 13.101 1.00 51.91 149 ARG A CA 1
ATOM 1149 C C . ARG A 1 149 ? 0.494 17.325 14.579 1.00 51.91 149 ARG A C 1
ATOM 1151 O O . ARG A 1 149 ? 1.423 17.787 15.235 1.00 51.91 149 ARG A O 1
ATOM 1158 N N . SER A 1 150 ? -0.713 17.111 15.116 1.00 44.97 150 SER A N 1
ATOM 1159 C CA . SER A 1 150 ? -1.099 17.635 16.436 1.00 44.97 150 SER A CA 1
ATOM 1160 C C . SER A 1 150 ? -1.037 16.663 17.620 1.00 44.97 150 SER A C 1
ATOM 1162 O O . SER A 1 150 ? -1.166 17.134 18.744 1.00 44.97 150 SER A O 1
ATOM 1164 N N . GLU A 1 151 ? -0.815 15.352 17.454 1.00 50.09 151 GLU A N 1
ATOM 1165 C CA . GLU A 1 151 ? -0.889 14.410 18.593 1.00 50.09 151 GLU A CA 1
ATOM 1166 C C . GLU A 1 151 ? 0.230 13.351 18.587 1.00 50.09 151 GLU A C 1
ATOM 1168 O O . GLU A 1 151 ? 0.075 12.224 18.121 1.00 50.09 151 GLU A O 1
ATOM 1173 N N . GLN A 1 152 ? 1.372 13.717 19.177 1.00 52.03 152 GLN A N 1
ATOM 1174 C CA . GLN A 1 152 ? 2.625 12.944 19.271 1.00 52.03 152 GLN A CA 1
ATOM 1175 C C . GLN A 1 152 ? 2.556 11.595 20.022 1.00 52.03 152 GLN A C 1
ATOM 1177 O O . GLN A 1 152 ? 3.588 10.947 20.187 1.00 52.03 152 GLN A O 1
ATOM 1182 N N . ALA A 1 153 ? 1.391 11.140 20.489 1.00 49.38 153 ALA A N 1
ATOM 1183 C CA . ALA A 1 153 ? 1.303 9.925 21.302 1.00 49.38 153 ALA A CA 1
ATOM 1184 C C . ALA A 1 153 ? 0.544 8.760 20.644 1.00 49.38 153 ALA A C 1
ATOM 1186 O O . ALA A 1 153 ? 0.693 7.632 21.108 1.00 49.38 153 ALA A O 1
ATOM 1187 N N . LEU A 1 154 ? -0.282 8.994 19.612 1.00 55.06 154 LEU A N 1
ATOM 1188 C CA . LEU A 1 154 ? -1.340 8.037 19.231 1.00 55.06 154 LEU A CA 1
ATOM 1189 C C . LEU A 1 154 ? -1.562 7.908 17.708 1.00 55.06 154 LEU A C 1
ATOM 1191 O O . LEU A 1 154 ? -2.617 7.476 17.243 1.00 55.06 154 LEU A O 1
ATOM 1195 N N . SER A 1 155 ? -0.548 8.252 16.913 1.00 62.72 155 SER A N 1
ATOM 1196 C CA . SER A 1 155 ? -0.598 8.249 15.446 1.00 62.72 155 SER A CA 1
ATOM 1197 C C . SER A 1 155 ? -0.759 6.852 14.819 1.00 62.72 155 SER A C 1
ATOM 1199 O O . SER A 1 155 ? -1.264 6.750 13.709 1.00 62.72 155 SER A O 1
ATOM 1201 N N . HIS A 1 156 ? -0.435 5.774 15.540 1.00 72.56 156 HIS A N 1
ATOM 1202 C CA . HIS A 1 156 ? -0.356 4.404 15.009 1.00 72.56 156 HIS A CA 1
ATOM 1203 C C . HIS A 1 156 ? -1.627 3.549 15.201 1.00 72.56 156 HIS A C 1
ATOM 1205 O O . HIS A 1 156 ? -1.510 2.327 15.313 1.00 72.56 156 HIS A O 1
ATOM 1211 N N . LEU A 1 157 ? -2.821 4.147 15.307 1.00 80.19 157 LEU A N 1
ATOM 1212 C CA . LEU A 1 157 ? -4.065 3.367 15.371 1.00 80.19 157 LEU A CA 1
ATOM 1213 C C . LEU A 1 157 ? -4.441 2.851 13.970 1.00 80.19 157 LEU A C 1
ATOM 1215 O O . LEU A 1 157 ? -4.729 3.645 13.076 1.00 80.19 157 LEU A O 1
ATOM 1219 N N . GLY A 1 158 ? -4.450 1.528 13.796 1.00 84.38 158 GLY A N 1
ATOM 1220 C CA . GLY A 1 158 ? -4.933 0.839 12.593 1.00 84.38 158 GLY A CA 1
ATOM 1221 C C . GLY A 1 158 ? -6.030 -0.182 12.921 1.00 84.38 158 GLY A C 1
ATOM 1222 O O . GLY A 1 158 ? -6.116 -0.619 14.075 1.00 84.38 158 GLY A O 1
ATOM 1223 N N . PRO A 1 159 ? -6.851 -0.599 11.940 1.00 90.44 159 PRO A N 1
ATOM 1224 C CA . PRO A 1 159 ? -6.714 -0.349 10.496 1.00 90.44 159 PRO A CA 1
ATOM 1225 C C . PRO A 1 159 ? -7.197 1.041 10.030 1.00 90.44 159 PRO A C 1
ATOM 1227 O O . PRO A 1 159 ? -7.927 1.732 10.742 1.00 90.44 159 PRO A O 1
ATOM 1230 N N . ARG A 1 160 ? -6.792 1.445 8.814 1.00 90.12 160 ARG A N 1
ATOM 1231 C CA . ARG A 1 160 ? -7.195 2.702 8.151 1.00 90.12 160 ARG A CA 1
ATOM 1232 C C . ARG A 1 160 ? -7.403 2.487 6.649 1.00 90.12 160 ARG A C 1
ATOM 1234 O O . ARG A 1 160 ? -6.687 1.709 6.028 1.00 90.12 160 ARG A O 1
ATOM 1241 N N . GLY A 1 161 ? -8.320 3.252 6.056 1.00 91.69 161 GLY A N 1
ATOM 1242 C CA . GLY A 1 161 ? -8.602 3.189 4.618 1.00 91.69 161 GLY A CA 1
ATOM 1243 C C . GLY A 1 161 ? -9.475 1.986 4.277 1.00 91.69 161 GLY A C 1
ATOM 1244 O O . GLY A 1 161 ? -10.301 1.583 5.092 1.00 91.69 161 GLY A O 1
ATOM 1245 N N . THR A 1 162 ? -9.308 1.419 3.086 1.00 96.00 162 THR A N 1
ATOM 1246 C CA . THR A 1 162 ? -9.953 0.146 2.747 1.00 96.00 162 THR A CA 1
ATOM 1247 C C . THR A 1 162 ? -9.003 -0.999 3.095 1.00 96.00 162 THR A C 1
ATOM 1249 O O . THR A 1 162 ? -7.816 -0.901 2.813 1.00 96.00 162 THR A O 1
ATOM 1252 N N . ILE A 1 163 ? -9.505 -2.081 3.685 1.00 96.25 163 ILE A N 1
ATOM 1253 C CA . ILE A 1 163 ? -8.731 -3.292 3.993 1.00 96.25 163 ILE A CA 1
ATOM 1254 C C . ILE A 1 163 ? -9.307 -4.503 3.259 1.00 96.25 163 ILE A C 1
ATOM 1256 O O . ILE A 1 163 ? -10.525 -4.624 3.118 1.00 96.25 163 ILE A O 1
ATOM 1260 N N . LEU A 1 164 ? -8.457 -5.420 2.793 1.00 96.50 164 LEU A N 1
ATOM 1261 C CA . LEU A 1 164 ? -8.921 -6.639 2.114 1.00 96.50 164 LEU A CA 1
ATOM 1262 C C . LEU A 1 164 ? -9.355 -7.754 3.078 1.00 96.50 164 LEU A C 1
ATOM 1264 O O . LEU A 1 164 ? -10.198 -8.593 2.721 1.00 96.50 164 LEU A O 1
ATOM 1268 N N . ASP A 1 165 ? -8.755 -7.766 4.268 1.00 95.12 165 ASP A N 1
ATOM 1269 C CA . ASP A 1 165 ? -8.983 -8.751 5.323 1.00 95.12 165 ASP A CA 1
ATOM 1270 C C . ASP A 1 165 ? -10.271 -8.433 6.100 1.00 95.12 165 ASP A C 1
ATOM 1272 O O . ASP A 1 165 ? -10.467 -7.315 6.571 1.00 95.12 165 ASP A O 1
ATOM 1276 N N . ASP A 1 166 ? -11.151 -9.423 6.248 1.00 95.31 166 ASP A N 1
ATOM 1277 C CA . ASP A 1 166 ? -12.359 -9.319 7.079 1.00 95.31 166 ASP A CA 1
ATOM 1278 C C . ASP A 1 166 ? -12.083 -9.649 8.560 1.00 95.31 166 ASP A C 1
ATOM 1280 O O . ASP A 1 166 ? -12.976 -9.571 9.407 1.00 95.31 166 ASP A O 1
ATOM 1284 N N . ARG A 1 167 ? -10.826 -9.965 8.893 1.00 95.50 167 ARG A N 1
ATOM 1285 C CA . ARG A 1 167 ? -10.306 -10.180 10.247 1.00 95.50 167 ARG A CA 1
ATOM 1286 C C . ARG A 1 167 ? -9.037 -9.343 10.482 1.00 95.50 167 ARG A C 1
ATOM 1288 O O . ARG A 1 167 ? -7.980 -9.905 10.777 1.00 95.50 167 ARG A O 1
ATOM 1295 N N . PRO A 1 168 ? -9.117 -8.001 10.390 1.00 94.00 168 PRO A N 1
ATOM 1296 C CA . PRO A 1 168 ? -7.937 -7.149 10.448 1.00 94.00 168 PRO A CA 1
ATOM 1297 C C . PRO A 1 168 ? -7.166 -7.277 11.757 1.00 94.00 168 PRO A C 1
ATOM 1299 O O . PRO A 1 168 ? -7.733 -7.429 12.839 1.00 94.00 168 PRO A O 1
ATOM 1302 N N . LYS A 1 169 ? -5.851 -7.100 11.661 1.00 92.50 169 LYS A N 1
ATOM 1303 C CA . LYS A 1 169 ? -5.021 -6.830 12.832 1.00 92.50 169 LYS A CA 1
ATOM 1304 C C . LYS A 1 169 ? -5.214 -5.381 13.258 1.00 92.50 169 LYS A C 1
ATOM 1306 O O . LYS A 1 169 ? -5.108 -4.470 12.440 1.00 92.50 169 LYS A O 1
ATOM 1311 N N . PHE A 1 170 ? -5.424 -5.174 14.547 1.00 91.06 170 PHE A N 1
ATOM 1312 C CA . PHE A 1 170 ? -5.430 -3.846 15.138 1.00 91.06 170 PHE A CA 1
ATOM 1313 C C . PHE A 1 170 ? -4.018 -3.491 15.568 1.00 91.06 170 PHE A C 1
ATOM 1315 O O . PHE A 1 170 ? -3.315 -4.317 16.156 1.00 91.06 170 PHE A O 1
ATOM 1322 N N . ARG A 1 171 ? -3.600 -2.264 15.267 1.00 88.75 171 ARG A N 1
ATOM 1323 C CA . ARG A 1 171 ? -2.305 -1.748 15.703 1.00 88.75 171 ARG A CA 1
ATOM 1324 C C . ARG A 1 171 ? -2.520 -0.536 16.574 1.00 88.75 171 ARG A C 1
ATOM 1326 O O . ARG A 1 171 ? -3.366 0.291 16.259 1.00 88.75 171 ARG A O 1
ATOM 1333 N N . LEU A 1 172 ? -1.774 -0.453 17.666 1.00 87.00 172 LEU A N 1
ATOM 1334 C CA . LEU A 1 172 ? -1.788 0.704 18.546 1.00 87.00 172 LEU A CA 1
ATOM 1335 C C . LEU A 1 172 ? -0.419 0.856 19.199 1.00 87.00 172 LEU A C 1
ATOM 1337 O O . LEU A 1 172 ? 0.141 -0.097 19.741 1.00 87.00 172 LEU A O 1
ATOM 1341 N N . ARG A 1 173 ? 0.121 2.071 19.171 1.00 84.50 173 ARG A N 1
ATOM 1342 C CA . ARG A 1 173 ? 1.305 2.422 19.951 1.00 84.50 173 ARG A CA 1
ATOM 1343 C C . ARG A 1 173 ? 0.848 3.044 21.260 1.00 84.50 173 ARG A C 1
ATOM 1345 O O . ARG A 1 173 ? 0.205 4.087 21.252 1.00 84.50 173 ARG A O 1
ATOM 1352 N N . LEU A 1 174 ? 1.170 2.382 22.365 1.00 78.12 174 LEU A N 1
ATOM 1353 C CA . LEU A 1 174 ? 0.868 2.851 23.712 1.00 78.12 174 LEU A CA 1
ATOM 1354 C C . LEU A 1 174 ? 2.161 3.243 24.429 1.00 78.12 174 LEU A C 1
ATOM 1356 O O . LEU A 1 174 ? 3.181 2.569 24.250 1.00 78.12 174 LEU A O 1
ATOM 1360 N N . PRO A 1 175 ? 2.134 4.284 25.278 1.00 76.94 175 PRO A N 1
ATOM 1361 C CA . PRO A 1 175 ? 3.191 4.499 26.252 1.00 76.94 175 PRO A CA 1
ATOM 1362 C C . PRO A 1 175 ? 3.340 3.289 27.184 1.00 76.94 175 PRO A C 1
ATOM 1364 O O . PRO A 1 175 ? 2.408 2.503 27.376 1.00 76.94 175 PRO A O 1
ATOM 1367 N N . VAL A 1 176 ? 4.524 3.169 27.782 1.00 79.75 176 VAL A N 1
ATOM 1368 C CA . VAL A 1 176 ? 4.850 2.116 28.752 1.00 79.75 176 VAL A CA 1
ATOM 1369 C C . VAL A 1 176 ? 3.835 2.112 29.904 1.00 79.75 176 VAL A C 1
ATOM 1371 O O . VAL A 1 176 ? 3.422 3.175 30.369 1.00 79.75 176 VAL A O 1
ATOM 1374 N N . ASP A 1 177 ? 3.424 0.914 30.327 1.00 80.19 177 ASP A N 1
ATOM 1375 C CA . ASP A 1 177 ? 2.500 0.651 31.442 1.00 80.19 177 ASP A CA 1
ATOM 1376 C C . ASP A 1 177 ? 1.084 1.243 31.297 1.00 80.19 177 ASP A C 1
ATOM 1378 O O . ASP A 1 177 ? 0.348 1.371 32.277 1.00 80.19 177 ASP A O 1
ATOM 1382 N N . GLN A 1 178 ? 0.660 1.588 30.076 1.00 80.19 178 GLN A N 1
ATOM 1383 C CA . GLN A 1 178 ? -0.721 2.000 29.808 1.00 80.19 178 GLN A CA 1
ATOM 1384 C C . GLN A 1 178 ? -1.577 0.853 29.288 1.00 80.19 178 GLN A C 1
ATOM 1386 O O . GLN A 1 178 ? -1.107 -0.012 28.560 1.00 80.19 178 GLN A O 1
ATOM 1391 N N . VAL A 1 179 ? -2.868 0.883 29.608 1.00 83.69 179 VAL A N 1
ATOM 1392 C CA . VAL A 1 179 ? -3.868 -0.023 29.036 1.00 83.69 179 VAL A CA 1
ATOM 1393 C C . VAL A 1 179 ? -4.863 0.809 28.242 1.00 83.69 179 VAL A C 1
ATOM 1395 O O . VAL A 1 179 ? -5.284 1.885 28.688 1.00 83.69 179 VAL A O 1
ATOM 1398 N N . ALA A 1 180 ? -5.231 0.309 27.070 1.00 85.69 180 ALA A N 1
ATOM 1399 C CA . ALA A 1 180 ? -6.314 0.847 26.272 1.00 85.69 180 ALA A CA 1
ATOM 1400 C C . ALA A 1 180 ? -7.321 -0.249 25.933 1.00 85.69 180 ALA A C 1
ATOM 1402 O O . ALA A 1 180 ? -6.953 -1.392 25.683 1.00 85.69 180 ALA A O 1
ATOM 1403 N N . SER A 1 181 ? -8.594 0.119 25.906 1.00 88.31 181 SER A N 1
ATOM 1404 C CA . SER A 1 181 ? -9.646 -0.696 25.312 1.00 88.31 181 SER A CA 1
ATOM 1405 C C . SER A 1 181 ? -9.874 -0.219 23.883 1.00 88.31 181 SER A C 1
ATOM 1407 O O . SER A 1 181 ? -10.038 0.980 23.653 1.00 88.31 181 SER A O 1
ATOM 1409 N N . LEU A 1 182 ? -9.836 -1.141 22.928 1.00 90.69 182 LEU A N 1
ATOM 1410 C CA . LEU A 1 182 ? -10.243 -0.907 21.552 1.00 90.69 182 LEU A CA 1
ATOM 1411 C C .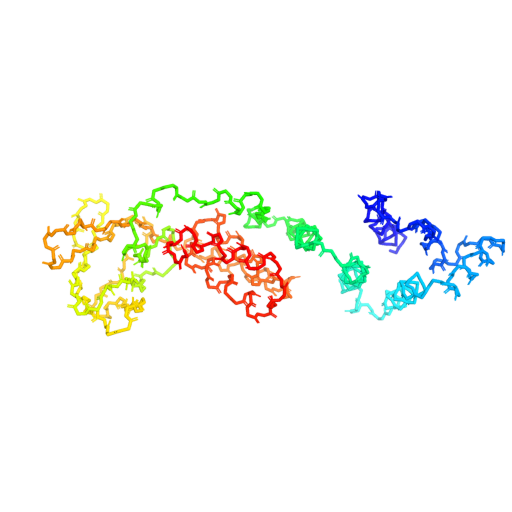 LEU A 1 182 ? -11.676 -1.390 21.377 1.00 90.69 182 LEU A C 1
ATOM 1413 O O . LEU A 1 182 ? -11.938 -2.581 21.532 1.00 90.69 182 LEU A O 1
ATOM 1417 N N . SER A 1 183 ? -12.576 -0.495 20.994 1.00 92.38 183 SER A N 1
ATOM 1418 C CA . SER A 1 183 ? -13.907 -0.852 20.512 1.00 92.38 183 SER A CA 1
ATOM 1419 C C . SER A 1 183 ? -13.994 -0.614 19.009 1.00 92.38 183 SER A C 1
ATOM 1421 O O . SER A 1 183 ? -13.401 0.316 18.464 1.00 92.38 183 SER A O 1
ATOM 1423 N N . VAL A 1 184 ? -14.710 -1.486 18.311 1.00 94.38 184 VAL A N 1
ATOM 1424 C CA . VAL A 1 184 ? -15.018 -1.359 16.889 1.00 94.38 184 VAL A CA 1
ATOM 1425 C C . VAL A 1 184 ? -16.523 -1.247 16.766 1.00 94.38 184 VAL A C 1
ATOM 1427 O O . VAL A 1 184 ? -17.252 -2.118 17.245 1.00 94.38 184 VAL A O 1
ATOM 1430 N N . ALA A 1 185 ? -16.980 -0.194 16.105 1.00 94.50 185 ALA A N 1
ATOM 1431 C CA . ALA A 1 185 ? -18.383 0.045 15.817 1.00 94.50 185 ALA A CA 1
ATOM 1432 C C . ALA A 1 185 ? -18.627 0.070 14.306 1.00 94.50 185 ALA A C 1
ATOM 1434 O O . ALA A 1 185 ? -17.764 0.500 13.540 1.00 94.50 185 ALA A O 1
ATOM 1435 N N . ASP A 1 186 ? -19.798 -0.396 13.878 1.00 94.31 186 ASP A N 1
ATOM 1436 C CA . ASP A 1 186 ? -20.256 -0.230 12.496 1.00 94.31 186 ASP A CA 1
ATOM 1437 C C . ASP A 1 186 ? -20.681 1.227 12.209 1.00 94.31 186 ASP A C 1
ATOM 1439 O O . ASP A 1 186 ? -20.743 2.072 13.107 1.00 94.31 186 ASP A O 1
ATOM 1443 N N . ALA A 1 187 ? -21.028 1.532 10.956 1.00 87.06 187 ALA A N 1
ATOM 1444 C CA . ALA A 1 187 ?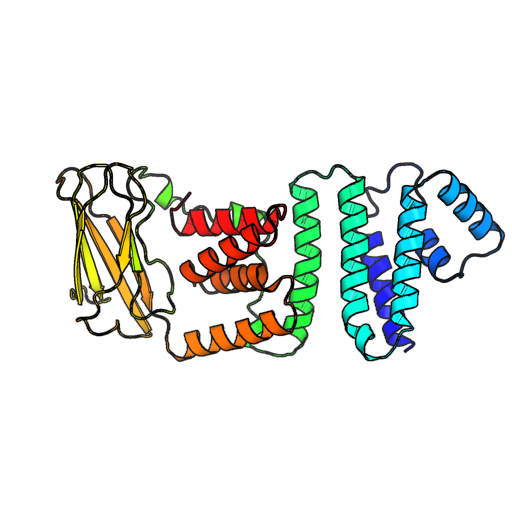 -21.512 2.854 10.539 1.00 87.06 187 ALA A CA 1
ATOM 1445 C C . ALA A 1 187 ? -22.761 3.365 11.295 1.00 87.06 187 ALA A C 1
ATOM 1447 O O . ALA A 1 187 ? -23.084 4.551 11.227 1.00 87.06 187 ALA A O 1
ATOM 1448 N N . ARG A 1 188 ? -23.483 2.492 12.011 1.00 90.00 188 ARG A N 1
ATOM 1449 C CA . ARG A 1 188 ? -24.651 2.847 12.836 1.00 90.00 188 ARG A CA 1
ATOM 1450 C C . ARG A 1 188 ? -24.271 3.094 14.299 1.00 90.00 188 ARG A C 1
ATOM 1452 O O . ARG A 1 188 ? -25.151 3.385 15.106 1.00 90.00 188 ARG A O 1
ATOM 1459 N N . GLY A 1 189 ? -22.991 2.963 14.646 1.00 89.94 189 GLY A N 1
ATOM 1460 C CA . GLY A 1 189 ? -22.490 3.066 16.012 1.00 89.94 189 GLY A CA 1
ATOM 1461 C C . GLY A 1 189 ? -22.733 1.810 16.850 1.00 89.94 189 GLY A C 1
ATOM 1462 O O . GLY A 1 189 ? -22.601 1.870 18.071 1.00 89.94 189 GLY A O 1
ATOM 1463 N N . VAL A 1 190 ? -23.106 0.681 16.234 1.00 92.81 190 VAL A N 1
ATOM 1464 C CA . VAL A 1 190 ? -23.286 -0.582 16.958 1.00 92.81 190 VAL A CA 1
ATOM 1465 C C . VAL A 1 190 ? -21.923 -1.223 17.163 1.00 92.81 190 VAL A C 1
ATOM 1467 O O . VAL A 1 190 ? -21.226 -1.530 16.197 1.00 92.81 190 VAL A O 1
ATOM 1470 N N . GLU A 1 191 ? -21.557 -1.443 18.422 1.00 93.56 191 GLU A N 1
ATOM 1471 C CA . GLU A 1 191 ? -20.323 -2.133 18.783 1.00 93.56 191 GLU A CA 1
ATOM 1472 C C . GLU A 1 191 ? -20.356 -3.590 18.295 1.00 93.56 191 GLU A C 1
ATOM 1474 O O . GLU A 1 191 ? -21.241 -4.369 18.655 1.00 93.56 191 GLU A O 1
ATOM 1479 N N . VAL A 1 192 ? -19.383 -3.953 17.462 1.00 94.19 192 VAL A N 1
ATOM 1480 C CA . VAL A 1 192 ? -19.221 -5.306 16.907 1.00 94.19 192 VAL A CA 1
ATOM 1481 C C . VAL A 1 192 ? -18.115 -6.089 17.609 1.00 94.19 192 VAL A C 1
ATOM 1483 O O . VAL A 1 192 ? -18.125 -7.322 17.605 1.00 94.19 192 VAL A O 1
ATOM 1486 N N . LEU A 1 193 ? -17.160 -5.384 18.216 1.00 92.88 193 LEU A N 1
ATOM 1487 C CA . LEU A 1 193 ? -15.999 -5.966 18.869 1.00 92.88 193 LEU A CA 1
ATOM 1488 C C . LEU A 1 193 ? -15.460 -5.005 19.929 1.00 92.88 193 LEU A C 1
ATOM 1490 O O . LEU A 1 193 ? -15.299 -3.825 19.645 1.00 92.88 193 LEU A O 1
ATOM 1494 N N . THR A 1 194 ? -15.089 -5.537 21.091 1.00 91.06 194 THR A N 1
ATOM 1495 C CA . THR A 1 194 ? -14.251 -4.838 22.072 1.00 91.06 194 THR A CA 1
ATOM 1496 C C . THR A 1 194 ? -13.124 -5.752 22.508 1.00 91.06 194 THR A C 1
ATOM 1498 O O . THR A 1 194 ? -13.344 -6.942 22.749 1.00 91.06 194 THR A O 1
ATOM 1501 N N . VAL A 1 195 ? -11.914 -5.206 22.589 1.00 85.62 195 VAL A N 1
ATOM 1502 C CA . VAL A 1 195 ? -10.716 -5.937 22.992 1.00 85.62 195 VAL A CA 1
ATOM 1503 C C . VAL A 1 195 ? -9.801 -5.035 23.811 1.00 85.62 195 VAL A C 1
ATOM 1505 O O . VAL A 1 195 ? -9.637 -3.858 23.508 1.00 85.62 195 VAL A O 1
ATOM 1508 N N . GLU A 1 196 ? -9.170 -5.589 24.838 1.00 85.31 196 GLU A N 1
ATOM 1509 C CA . GLU A 1 196 ? -8.222 -4.856 25.676 1.00 85.31 196 GLU A CA 1
ATOM 1510 C C . GLU A 1 196 ? -6.781 -5.049 25.186 1.00 85.31 196 GLU A C 1
ATOM 1512 O O . GLU A 1 196 ? -6.356 -6.159 24.865 1.00 85.31 196 GLU A O 1
ATOM 1517 N N . MET A 1 197 ? -6.015 -3.958 25.163 1.00 81.50 197 MET A N 1
ATOM 1518 C CA . MET A 1 197 ? -4.598 -3.922 24.814 1.00 81.50 197 MET A CA 1
ATOM 1519 C C . MET A 1 197 ? -3.783 -3.319 25.957 1.00 81.50 197 MET A C 1
ATOM 1521 O O . MET A 1 197 ? -4.048 -2.213 26.426 1.00 81.50 197 MET A O 1
ATOM 1525 N N . THR A 1 198 ? -2.743 -4.029 26.384 1.00 76.94 198 THR A N 1
ATOM 1526 C CA . THR A 1 198 ? -1.836 -3.591 27.452 1.00 76.94 198 THR A CA 1
ATOM 1527 C C . THR A 1 198 ? -0.485 -3.200 26.865 1.00 76.94 198 THR A C 1
ATOM 1529 O O . THR A 1 198 ? 0.251 -4.077 26.411 1.00 76.94 198 THR A O 1
ATOM 1532 N N . GLY A 1 199 ? -0.134 -1.915 26.913 1.00 69.38 199 GLY A N 1
ATOM 1533 C CA . GLY A 1 199 ? 1.157 -1.350 26.521 1.00 69.38 199 GLY A CA 1
ATOM 1534 C C . GLY A 1 199 ? 2.344 -2.073 27.165 1.00 69.38 199 GLY A C 1
ATOM 1535 O O . GLY A 1 199 ? 2.269 -2.552 28.294 1.00 69.38 199 GLY A O 1
ATOM 1536 N N . ARG A 1 200 ? 3.448 -2.192 26.419 1.00 68.81 200 ARG A N 1
ATOM 1537 C CA . ARG A 1 200 ? 4.673 -2.889 26.848 1.00 68.81 200 ARG A CA 1
ATOM 1538 C C . ARG A 1 200 ? 5.794 -1.890 27.119 1.00 68.81 200 ARG A C 1
ATOM 1540 O O . ARG A 1 200 ? 5.764 -0.759 26.642 1.00 68.81 200 ARG A O 1
ATOM 1547 N N . VAL A 1 201 ? 6.797 -2.365 27.855 1.00 57.38 201 VAL A N 1
ATOM 1548 C CA . VAL A 1 201 ? 7.932 -1.607 28.415 1.00 57.38 201 VAL A CA 1
ATOM 1549 C C . VAL A 1 201 ? 8.789 -0.869 27.374 1.00 57.38 201 VAL A C 1
ATOM 1551 O O . VAL A 1 201 ? 9.551 0.022 27.727 1.00 57.38 201 VAL A O 1
ATOM 1554 N N . ASP A 1 202 ? 8.652 -1.167 26.083 1.00 68.56 202 ASP A N 1
ATOM 1555 C CA . ASP A 1 202 ? 9.472 -0.578 25.022 1.00 68.56 202 ASP A CA 1
ATOM 1556 C C . ASP A 1 202 ? 8.745 0.439 24.126 1.00 68.56 202 ASP A C 1
ATOM 1558 O O . ASP A 1 202 ? 9.336 0.918 23.158 1.00 68.56 202 ASP A O 1
ATOM 1562 N N . GLY A 1 203 ? 7.485 0.791 24.421 1.00 67.25 203 GLY A N 1
ATOM 1563 C CA . GLY A 1 203 ? 6.735 1.798 23.654 1.00 67.25 203 GLY A CA 1
ATOM 1564 C C . GLY A 1 203 ? 6.593 1.467 22.160 1.00 67.25 203 GLY A C 1
ATOM 1565 O O . GLY A 1 203 ? 6.398 2.372 21.338 1.00 67.25 203 GLY A O 1
ATOM 1566 N N . LYS A 1 204 ? 6.746 0.186 21.795 1.00 77.25 204 LYS A N 1
ATOM 1567 C CA . LYS A 1 204 ? 6.575 -0.307 20.428 1.00 77.25 204 LYS A CA 1
ATOM 1568 C C . LYS A 1 204 ? 5.099 -0.395 20.062 1.00 77.25 204 LYS A C 1
ATOM 1570 O O . LYS A 1 204 ? 4.233 -0.572 20.918 1.00 77.25 204 LYS A O 1
ATOM 1575 N N . THR A 1 205 ? 4.831 -0.310 18.762 1.00 81.06 205 THR A N 1
ATOM 1576 C CA . THR A 1 205 ? 3.519 -0.628 18.199 1.00 81.06 205 THR A CA 1
ATOM 1577 C C . THR A 1 205 ? 3.141 -2.049 18.586 1.00 81.06 205 THR A C 1
ATOM 1579 O O . THR A 1 205 ? 3.883 -2.995 18.319 1.00 81.06 205 THR A O 1
ATOM 1582 N N . GLN A 1 206 ? 1.991 -2.190 19.228 1.00 84.00 206 GLN A N 1
ATOM 1583 C CA . GLN A 1 206 ? 1.405 -3.484 19.507 1.00 84.00 206 GLN A CA 1
ATOM 1584 C C . GLN A 1 206 ? 0.481 -3.880 18.378 1.00 84.00 206 GLN A C 1
ATOM 1586 O O . GLN A 1 206 ? -0.308 -3.063 17.912 1.00 84.00 206 GLN A O 1
ATOM 1591 N N . GLU A 1 207 ? 0.572 -5.142 17.980 1.00 88.00 207 GLU A N 1
ATOM 1592 C CA . GLU A 1 207 ? -0.385 -5.761 17.080 1.00 88.00 207 GLU A CA 1
ATOM 1593 C C . GLU A 1 207 ? -1.287 -6.696 17.871 1.00 88.00 207 GLU A C 1
ATOM 1595 O O . GLU A 1 207 ? -0.822 -7.486 18.696 1.00 88.00 207 GLU A O 1
ATOM 1600 N N . MET A 1 208 ? -2.574 -6.636 17.574 1.00 87.81 208 MET A N 1
ATOM 1601 C CA . MET A 1 208 ? -3.572 -7.522 18.132 1.00 87.81 208 MET A CA 1
ATOM 1602 C C . MET A 1 208 ? -4.353 -8.162 16.987 1.00 87.81 208 MET A C 1
ATOM 1604 O O . MET A 1 208 ? -4.990 -7.450 16.206 1.00 87.81 208 MET A O 1
ATOM 1608 N N . PRO A 1 209 ? -4.299 -9.495 16.845 1.00 91.44 209 PRO A N 1
ATOM 1609 C CA . PRO A 1 209 ? -5.077 -10.174 15.826 1.00 91.44 209 PRO A CA 1
ATOM 1610 C C . PRO A 1 209 ? -6.570 -10.067 16.141 1.00 91.44 209 PRO A C 1
ATOM 1612 O O . PRO A 1 209 ? -6.973 -10.028 17.305 1.00 91.44 209 PRO A O 1
ATOM 1615 N N . PHE A 1 210 ? -7.394 -10.079 15.098 1.00 92.38 210 PHE A N 1
ATOM 1616 C CA . PHE A 1 210 ? -8.834 -10.215 15.261 1.00 92.38 210 PHE A CA 1
ATOM 1617 C C . PHE A 1 210 ? -9.167 -11.527 16.003 1.00 92.38 210 PHE A C 1
ATOM 1619 O O . PHE A 1 210 ? -8.632 -12.579 15.627 1.00 92.38 210 PHE A O 1
ATOM 1626 N N . PRO A 1 211 ? -10.045 -11.519 17.024 1.00 92.88 211 PRO A N 1
ATOM 1627 C CA . PRO A 1 211 ? -10.352 -12.731 17.781 1.00 92.88 211 PRO A CA 1
ATOM 1628 C C . PRO A 1 211 ? -10.959 -13.842 16.913 1.00 92.88 211 PRO A C 1
ATOM 1630 O O . PRO A 1 211 ? -11.890 -13.624 16.133 1.00 92.88 211 PRO A O 1
ATOM 1633 N N . GLN A 1 212 ? -10.423 -15.059 17.031 1.00 92.44 212 GLN A N 1
ATOM 1634 C CA . GLN A 1 212 ? -10.826 -16.192 16.185 1.00 92.44 212 GLN A CA 1
ATOM 1635 C C . GLN A 1 212 ? -12.236 -16.708 16.503 1.00 92.44 212 GLN A C 1
ATOM 1637 O O . GLN A 1 212 ? -12.909 -17.240 15.624 1.00 92.44 212 GLN A O 1
ATOM 1642 N N . ASP A 1 213 ? -12.688 -16.516 17.741 1.00 93.06 213 ASP A N 1
ATOM 1643 C CA . ASP A 1 213 ? -14.017 -16.869 18.245 1.00 93.06 213 ASP A CA 1
ATOM 1644 C C . ASP A 1 213 ? -15.120 -15.910 17.768 1.00 93.06 213 ASP A C 1
ATOM 1646 O O . ASP A 1 213 ? -16.308 -16.199 17.919 1.00 93.06 213 ASP A O 1
ATOM 1650 N N . ARG A 1 214 ? -14.747 -14.777 17.163 1.00 92.81 214 ARG A N 1
ATOM 1651 C CA . ARG A 1 214 ? -15.684 -13.796 16.612 1.00 92.81 214 ARG A CA 1
ATOM 1652 C C . ARG A 1 214 ? -15.945 -14.042 15.124 1.00 92.81 214 ARG A C 1
ATOM 1654 O O . ARG A 1 214 ? -15.045 -14.500 14.405 1.00 92.81 214 ARG A O 1
ATOM 1661 N N . PRO A 1 215 ? -17.166 -13.749 14.634 1.00 94.56 215 PRO A N 1
ATOM 1662 C CA . PRO A 1 215 ? -17.439 -13.773 13.203 1.00 94.56 215 PRO A CA 1
ATOM 1663 C C . PRO A 1 215 ? -16.573 -12.725 12.479 1.00 94.56 215 PRO A C 1
ATOM 1665 O O . PRO A 1 215 ? -16.263 -11.693 13.080 1.00 94.56 215 PRO A O 1
ATOM 1668 N N . PRO A 1 216 ? -16.180 -12.966 11.213 1.00 95.75 216 PRO A N 1
ATOM 1669 C CA . PRO A 1 216 ? -15.509 -11.951 10.406 1.00 95.75 216 PRO A CA 1
ATOM 1670 C C . PRO A 1 216 ? -16.377 -10.700 10.264 1.00 95.75 216 PRO A C 1
ATOM 1672 O O . PRO A 1 216 ? -17.610 -10.781 10.306 1.00 95.75 216 PRO A O 1
ATOM 1675 N N . LEU A 1 217 ? -15.737 -9.555 10.051 1.00 95.94 217 LEU A N 1
ATOM 1676 C CA . LEU A 1 217 ? -16.437 -8.320 9.739 1.00 95.94 217 LEU A CA 1
ATOM 1677 C C . LEU A 1 217 ? -17.150 -8.449 8.381 1.00 95.94 217 LEU A C 1
ATOM 1679 O O . LEU A 1 217 ? -16.542 -8.907 7.408 1.00 95.94 217 LEU A O 1
ATOM 1683 N N . PRO A 1 218 ? -18.432 -8.056 8.285 1.00 96.56 218 PRO A N 1
ATOM 1684 C CA . PRO A 1 218 ? -19.100 -7.894 7.004 1.00 96.56 218 PRO A CA 1
ATOM 1685 C C . PRO A 1 218 ? -18.260 -7.102 5.995 1.00 96.56 218 PRO A C 1
ATOM 1687 O O . PRO A 1 218 ? -17.680 -6.064 6.307 1.00 96.56 218 PRO A O 1
ATOM 1690 N N . ARG A 1 219 ? -18.211 -7.612 4.763 1.00 96.56 219 ARG A N 1
ATOM 1691 C CA . ARG A 1 219 ? -17.589 -6.922 3.631 1.00 96.56 219 ARG A CA 1
ATOM 1692 C C . ARG A 1 219 ? -18.480 -5.791 3.139 1.00 96.56 219 ARG A C 1
ATOM 1694 O O . ARG A 1 219 ? -19.694 -5.851 3.312 1.00 96.56 219 ARG A O 1
ATOM 1701 N N . ASP A 1 220 ? -17.862 -4.830 2.463 1.00 97.00 220 ASP A N 1
ATOM 1702 C CA . ASP A 1 220 ? -18.519 -3.629 1.943 1.00 97.00 220 ASP A CA 1
ATOM 1703 C C . ASP A 1 220 ? -19.235 -2.824 3.038 1.00 97.00 220 ASP A C 1
ATOM 1705 O O . ASP A 1 220 ? -20.362 -2.359 2.884 1.00 97.00 220 ASP A O 1
ATOM 1709 N N . ALA A 1 221 ? -18.577 -2.718 4.193 1.00 95.81 221 ALA A N 1
ATOM 1710 C CA . ALA A 1 221 ? -19.090 -2.016 5.356 1.00 95.81 221 ALA A CA 1
ATOM 1711 C C . ALA A 1 221 ? -18.014 -1.113 5.963 1.00 95.81 221 ALA A C 1
ATOM 1713 O O . ALA A 1 221 ? -16.830 -1.471 6.011 1.00 95.81 221 ALA A O 1
ATOM 1714 N N . ASP A 1 222 ? -18.459 0.052 6.429 1.00 95.88 222 ASP A N 1
ATOM 1715 C CA . ASP A 1 222 ? -17.636 1.027 7.131 1.00 95.88 222 ASP A CA 1
ATOM 1716 C C . ASP A 1 222 ? -17.658 0.775 8.638 1.00 95.88 222 ASP A C 1
ATOM 1718 O O . ASP A 1 222 ? -18.696 0.473 9.241 1.00 95.88 222 ASP A O 1
ATOM 1722 N N . TYR A 1 223 ? -16.491 0.955 9.239 1.00 95.38 223 TYR A N 1
ATOM 1723 C CA . TYR A 1 223 ? -16.239 0.753 10.648 1.00 95.38 223 TYR A CA 1
ATOM 1724 C C . TYR A 1 223 ? -15.437 1.903 11.223 1.00 95.38 223 TYR A C 1
ATOM 1726 O O . TYR A 1 223 ? -14.654 2.576 10.547 1.00 95.38 223 TYR A O 1
ATOM 1734 N N . VAL A 1 224 ? -15.598 2.071 12.524 1.00 93.00 224 VAL A N 1
ATOM 1735 C CA . VAL A 1 224 ? -14.814 2.987 13.328 1.00 93.00 224 VAL A CA 1
ATOM 1736 C C . VAL A 1 224 ? -14.169 2.192 14.452 1.00 93.00 224 VAL A C 1
ATOM 1738 O O . VAL A 1 224 ? -14.866 1.532 15.216 1.00 93.00 224 VAL A O 1
ATOM 1741 N N . VAL A 1 225 ? -12.844 2.255 14.556 1.00 91.25 225 VAL A N 1
ATOM 1742 C CA . VAL A 1 225 ? -12.103 1.785 15.727 1.00 91.25 225 VAL A CA 1
ATOM 1743 C C . VAL A 1 225 ? -11.851 2.960 16.664 1.00 91.25 225 VAL A C 1
ATOM 1745 O O . VAL A 1 225 ? -11.399 4.027 16.239 1.00 91.25 225 VAL A O 1
ATOM 1748 N N . ILE A 1 226 ? -12.166 2.762 17.938 1.00 90.31 226 ILE A N 1
ATOM 1749 C CA . ILE A 1 226 ? -12.037 3.748 19.001 1.00 90.31 226 ILE A CA 1
ATOM 1750 C C . ILE A 1 226 ? -11.112 3.168 20.065 1.00 90.31 226 ILE A C 1
ATOM 1752 O O . ILE A 1 226 ? -11.367 2.098 20.610 1.00 90.31 226 ILE A O 1
ATOM 1756 N N . ALA A 1 227 ? -10.031 3.877 20.364 1.00 88.56 227 ALA A N 1
ATOM 1757 C CA . ALA A 1 227 ? -9.102 3.537 21.426 1.00 88.56 227 ALA A CA 1
ATOM 1758 C C . ALA A 1 227 ? -9.372 4.406 22.657 1.00 88.56 227 ALA A C 1
ATOM 1760 O O . ALA A 1 227 ? -9.162 5.620 22.637 1.00 88.56 227 ALA A O 1
ATOM 1761 N N . HIS A 1 228 ? -9.808 3.771 23.741 1.00 85.81 228 HIS A N 1
ATOM 1762 C CA . HIS A 1 228 ? -10.009 4.384 25.047 1.00 85.81 228 HIS A CA 1
ATOM 1763 C C . HIS A 1 228 ? -8.836 4.045 25.962 1.00 85.81 228 HIS A C 1
ATOM 1765 O O . HIS A 1 228 ? -8.717 2.913 26.427 1.00 85.81 228 HIS A O 1
ATOM 1771 N N . THR A 1 229 ? -7.975 5.013 26.263 1.00 82.06 229 THR A N 1
ATOM 1772 C CA . THR A 1 229 ? -6.946 4.828 27.295 1.00 82.06 229 THR A CA 1
ATOM 1773 C C . THR A 1 229 ? -7.573 4.918 28.685 1.00 82.06 229 THR A C 1
ATOM 1775 O O . THR A 1 229 ? -8.439 5.760 28.917 1.00 82.06 229 THR A O 1
ATOM 1778 N N . LEU A 1 230 ? -7.099 4.128 29.654 1.00 76.38 230 LEU A N 1
ATOM 1779 C CA . LEU A 1 230 ? -7.579 4.228 31.047 1.00 76.38 230 LEU A CA 1
ATOM 1780 C C . LEU A 1 230 ? -7.270 5.586 31.709 1.00 76.38 230 LEU A C 1
ATOM 1782 O O . LEU A 1 230 ? -7.868 5.953 32.723 1.00 76.38 230 LEU A O 1
ATOM 1786 N N . ARG A 1 231 ? -6.341 6.348 31.130 1.00 73.94 231 ARG A N 1
ATOM 1787 C CA . ARG A 1 231 ? -6.037 7.725 31.507 1.00 73.94 231 ARG A CA 1
ATOM 1788 C C . ARG A 1 231 ? -7.136 8.667 31.017 1.00 73.94 231 ARG A C 1
ATOM 1790 O O . ARG A 1 231 ? -7.261 8.908 29.823 1.00 73.94 231 ARG A O 1
ATOM 1797 N N . ARG A 1 232 ? -7.920 9.212 31.954 1.00 68.19 232 ARG A N 1
ATOM 1798 C CA . ARG A 1 232 ? -9.046 10.127 31.668 1.00 68.19 232 ARG A CA 1
ATOM 1799 C C . ARG A 1 232 ? -8.629 11.467 31.052 1.00 68.19 232 ARG A C 1
ATOM 1801 O O . ARG A 1 232 ? -9.491 12.189 30.567 1.00 68.19 232 ARG A O 1
ATOM 1808 N N . ASP A 1 233 ? -7.349 11.818 31.128 1.00 74.75 233 ASP A N 1
ATOM 1809 C CA . ASP A 1 233 ? -6.786 13.055 30.587 1.00 74.75 233 ASP A CA 1
ATOM 1810 C C . ASP A 1 233 ? -6.408 12.960 29.103 1.00 74.75 233 ASP A C 1
ATOM 1812 O O . ASP A 1 233 ? -6.106 13.982 28.491 1.00 74.75 233 ASP A O 1
ATOM 1816 N N . LEU A 1 234 ? -6.448 11.761 28.516 1.00 72.38 234 LEU A N 1
ATOM 1817 C CA . LEU A 1 234 ? -6.184 11.561 27.097 1.00 72.38 234 LEU A CA 1
ATOM 1818 C C . LEU A 1 234 ? -7.504 11.401 26.327 1.00 72.38 234 LEU A C 1
ATOM 1820 O O . LEU A 1 234 ? -8.381 10.646 26.763 1.00 72.38 234 LEU A O 1
ATOM 1824 N N . PRO A 1 235 ? -7.675 12.102 25.191 1.00 73.94 235 PRO A N 1
ATOM 1825 C CA . PRO A 1 235 ? -8.844 11.919 24.346 1.00 73.94 235 PRO A CA 1
ATOM 1826 C C . PRO A 1 235 ? -8.871 10.500 23.767 1.00 73.94 235 PRO A C 1
ATOM 1828 O O . PRO A 1 235 ? -7.831 9.888 23.519 1.00 73.94 235 PRO A O 1
ATOM 1831 N N . ALA A 1 236 ? -10.078 9.983 23.532 1.00 81.62 236 ALA A N 1
ATOM 1832 C CA . ALA A 1 236 ? -10.232 8.750 22.773 1.00 81.62 236 ALA A CA 1
ATOM 1833 C C . ALA A 1 236 ? -9.753 8.977 21.335 1.00 81.62 236 ALA A C 1
ATOM 1835 O O . ALA A 1 236 ? -10.050 10.014 20.736 1.00 81.62 236 ALA A O 1
ATOM 1836 N N . ILE A 1 237 ? -9.032 8.007 20.778 1.00 83.19 237 ILE A N 1
ATOM 1837 C CA . ILE A 1 237 ? -8.548 8.096 19.397 1.00 83.19 237 ILE A CA 1
ATOM 1838 C C . ILE A 1 237 ? -9.482 7.317 18.512 1.00 83.19 237 ILE A C 1
ATOM 1840 O O . ILE A 1 237 ? -9.763 6.153 18.778 1.00 83.19 237 ILE A O 1
ATOM 1844 N N . THR A 1 238 ? -9.888 7.941 17.422 1.00 85.12 238 THR A N 1
ATOM 1845 C CA . THR A 1 238 ? -10.842 7.351 16.497 1.00 85.12 238 THR A CA 1
ATOM 1846 C C . THR A 1 238 ? -10.217 7.214 15.117 1.00 85.12 238 THR A C 1
ATOM 1848 O O . THR A 1 238 ? -9.561 8.140 14.624 1.00 85.12 238 THR A O 1
ATOM 1851 N N . ARG A 1 239 ? -10.414 6.062 14.473 1.00 87.38 239 ARG A N 1
ATOM 1852 C CA . ARG A 1 239 ? -10.028 5.825 13.077 1.00 87.38 239 ARG A CA 1
ATOM 1853 C C . ARG A 1 239 ? -11.138 5.109 12.332 1.00 87.38 239 ARG A C 1
ATOM 1855 O O . ARG A 1 239 ? -11.747 4.189 12.860 1.00 87.38 239 ARG A O 1
ATOM 1862 N N . ALA A 1 240 ? -11.380 5.544 11.103 1.00 90.00 240 ALA A N 1
ATOM 1863 C CA . ALA A 1 240 ? -12.334 4.910 10.211 1.00 90.00 240 ALA A CA 1
ATOM 1864 C C . ALA A 1 240 ? -11.616 3.990 9.218 1.00 90.00 240 ALA A C 1
ATOM 1866 O O . ALA A 1 240 ? -10.520 4.306 8.734 1.00 90.00 240 ALA A O 1
ATOM 1867 N N . PHE A 1 241 ? -12.261 2.877 8.894 1.00 94.06 241 PHE A N 1
ATOM 1868 C CA . PHE A 1 241 ? -11.838 1.963 7.843 1.00 94.06 241 PHE A CA 1
ATOM 1869 C C . PHE A 1 241 ? -13.050 1.304 7.183 1.00 94.06 241 PHE A C 1
ATOM 1871 O O . PHE A 1 241 ? -14.132 1.257 7.763 1.00 94.06 241 PHE A O 1
ATOM 1878 N N . ARG A 1 242 ? -12.854 0.761 5.983 1.00 96.88 242 ARG A N 1
ATOM 1879 C CA . ARG A 1 242 ? -13.854 -0.016 5.251 1.00 96.88 242 ARG A CA 1
ATOM 1880 C C . ARG A 1 242 ? -13.313 -1.400 4.947 1.00 96.88 242 ARG A C 1
ATOM 1882 O O . ARG A 1 242 ? -12.173 -1.533 4.507 1.00 96.88 242 ARG A O 1
ATOM 1889 N N . VAL A 1 243 ? -14.128 -2.431 5.126 1.00 97.62 243 VAL A N 1
ATOM 1890 C CA . VAL A 1 243 ? -13.783 -3.773 4.641 1.00 97.62 243 VAL A CA 1
ATOM 1891 C C . VAL A 1 243 ? -14.151 -3.866 3.165 1.00 97.62 243 VAL A C 1
ATOM 1893 O O . VAL A 1 243 ? -15.306 -3.656 2.800 1.00 97.62 243 VAL A O 1
ATOM 1896 N N . ALA A 1 244 ? -13.185 -4.200 2.313 1.00 97.62 244 ALA A N 1
ATOM 1897 C CA . ALA A 1 244 ? -13.390 -4.318 0.876 1.00 97.62 244 ALA A CA 1
ATOM 1898 C C . ALA A 1 244 ? -14.473 -5.350 0.539 1.00 97.62 244 ALA A C 1
ATOM 1900 O O . ALA A 1 244 ? -14.535 -6.446 1.120 1.00 97.62 244 ALA A O 1
ATOM 1901 N N . SER A 1 245 ? -15.282 -5.035 -0.470 1.00 97.88 245 SER A N 1
ATOM 1902 C CA . SER A 1 245 ? -16.202 -5.993 -1.069 1.00 97.88 245 SER A CA 1
ATOM 1903 C C . SER A 1 245 ? -15.445 -7.201 -1.640 1.00 97.88 245 SER A C 1
ATOM 1905 O O . SER A 1 245 ? -14.244 -7.162 -1.932 1.00 97.88 245 SER A O 1
ATOM 1907 N N . ALA A 1 246 ? -16.158 -8.313 -1.835 1.00 96.00 246 ALA A N 1
ATOM 1908 C CA . ALA A 1 246 ? -15.570 -9.497 -2.461 1.00 96.00 246 ALA A CA 1
ATOM 1909 C C . ALA A 1 246 ? -15.079 -9.209 -3.894 1.00 96.00 246 ALA A C 1
ATOM 1911 O O . ALA A 1 246 ? -14.056 -9.753 -4.310 1.00 96.00 246 ALA A O 1
ATOM 1912 N N . GLN A 1 247 ? -15.791 -8.339 -4.621 1.00 95.75 247 GLN A N 1
ATOM 1913 C CA . GLN A 1 247 ? -15.434 -7.927 -5.975 1.00 95.75 247 GLN A CA 1
ATOM 1914 C C . GLN A 1 247 ? -14.149 -7.100 -5.988 1.00 95.75 247 GLN A C 1
ATOM 1916 O O . GLN A 1 247 ? -13.255 -7.412 -6.766 1.00 95.75 247 GLN A O 1
ATOM 1921 N N . GLU A 1 248 ? -14.020 -6.107 -5.106 1.00 95.75 248 GLU A N 1
ATOM 1922 C CA . GLU A 1 248 ? -12.796 -5.302 -4.993 1.00 95.75 248 GLU A CA 1
ATOM 1923 C C . GLU A 1 248 ? -11.590 -6.168 -4.636 1.00 95.75 248 GLU A C 1
ATOM 1925 O O . GLU A 1 248 ? -10.543 -6.059 -5.266 1.00 95.75 248 GLU A O 1
ATOM 1930 N N . GLY A 1 249 ? -11.742 -7.094 -3.684 1.00 96.12 249 GLY A N 1
ATOM 1931 C CA . GLY A 1 249 ? -10.652 -7.998 -3.326 1.00 96.12 249 GLY A CA 1
ATOM 1932 C C . GLY A 1 249 ? -10.280 -8.978 -4.441 1.00 96.12 249 GLY A C 1
ATOM 1933 O O . GLY A 1 249 ? -9.105 -9.306 -4.605 1.00 96.12 249 GLY A O 1
ATOM 1934 N N . ALA A 1 250 ? -11.256 -9.462 -5.213 1.00 95.69 250 ALA A N 1
ATOM 1935 C CA . ALA A 1 250 ? -10.989 -10.306 -6.376 1.00 95.69 250 ALA A CA 1
ATOM 1936 C C . ALA A 1 250 ? -10.286 -9.522 -7.491 1.00 95.69 250 ALA A C 1
ATOM 1938 O O . ALA A 1 250 ? -9.330 -10.030 -8.074 1.00 95.69 250 ALA A O 1
ATOM 1939 N N . GLU A 1 251 ? -10.728 -8.292 -7.741 1.00 95.56 251 GLU A N 1
ATOM 1940 C CA . GLU A 1 251 ? -10.148 -7.410 -8.745 1.00 95.56 251 GLU A CA 1
ATOM 1941 C C . GLU A 1 251 ? -8.714 -7.027 -8.389 1.00 95.56 251 GLU A C 1
ATOM 1943 O O . GLU A 1 251 ? -7.822 -7.204 -9.215 1.00 95.56 251 GLU A O 1
ATOM 1948 N N . PHE A 1 252 ? -8.462 -6.622 -7.140 1.00 96.12 252 PHE A N 1
ATOM 1949 C CA . PHE A 1 252 ? -7.116 -6.318 -6.664 1.00 96.12 252 PHE A CA 1
ATOM 1950 C C . PHE A 1 252 ? -6.174 -7.506 -6.893 1.00 96.12 252 PHE A C 1
ATOM 1952 O O . PHE A 1 252 ? -5.182 -7.366 -7.601 1.00 96.12 252 PHE A O 1
ATOM 1959 N N . ARG A 1 253 ? -6.532 -8.711 -6.419 1.00 96.62 253 ARG A N 1
ATOM 1960 C CA . ARG A 1 253 ? -5.715 -9.929 -6.616 1.00 96.62 253 ARG A CA 1
ATOM 1961 C C . ARG A 1 253 ? -5.472 -10.270 -8.086 1.00 96.62 253 ARG A C 1
ATOM 1963 O O . ARG A 1 253 ? -4.414 -10.781 -8.447 1.00 96.62 253 ARG A O 1
ATOM 1970 N N . ARG A 1 254 ? -6.470 -10.046 -8.938 1.00 96.19 254 ARG A N 1
ATOM 1971 C CA . ARG A 1 254 ? -6.363 -10.302 -10.375 1.00 96.19 254 ARG A CA 1
ATOM 1972 C C . ARG A 1 254 ? -5.364 -9.342 -11.019 1.00 96.19 254 ARG A C 1
ATOM 1974 O O . ARG A 1 254 ? -4.520 -9.786 -11.793 1.00 96.19 254 ARG A O 1
ATOM 1981 N N . VAL A 1 255 ? -5.443 -8.055 -10.683 1.00 95.69 255 VAL A N 1
ATOM 1982 C CA . VAL A 1 255 ? -4.536 -7.021 -11.193 1.00 95.69 255 VAL A CA 1
ATOM 1983 C C . VAL A 1 255 ? -3.114 -7.229 -10.668 1.00 95.69 255 VAL A C 1
ATOM 1985 O O . VAL A 1 255 ? -2.177 -7.186 -11.465 1.00 95.69 255 VAL A O 1
ATOM 1988 N N . THR A 1 256 ? -2.931 -7.547 -9.381 1.00 97.06 256 THR A N 1
ATOM 1989 C CA . THR A 1 256 ? -1.595 -7.841 -8.831 1.00 97.06 256 THR A CA 1
ATOM 1990 C C . THR A 1 256 ? -0.950 -9.035 -9.525 1.00 97.06 256 THR A C 1
ATOM 1992 O O . THR A 1 256 ? 0.210 -8.946 -9.910 1.00 97.06 256 THR A O 1
ATOM 1995 N N . ALA A 1 257 ? -1.705 -10.103 -9.804 1.00 96.19 257 ALA A N 1
ATOM 1996 C CA . ALA A 1 257 ? -1.189 -11.264 -10.533 1.00 96.19 257 ALA A CA 1
ATOM 1997 C C . ALA A 1 257 ? -0.768 -10.938 -11.981 1.00 96.19 257 ALA A C 1
ATOM 1999 O O . ALA A 1 257 ? 0.102 -11.605 -12.543 1.00 96.19 257 ALA A O 1
ATOM 2000 N N . ILE A 1 258 ? -1.383 -9.931 -12.615 1.00 94.69 258 ILE A N 1
ATOM 2001 C CA . ILE A 1 258 ? -0.926 -9.432 -13.918 1.00 94.69 258 ILE A CA 1
ATOM 2002 C C . ILE A 1 258 ? 0.391 -8.674 -13.743 1.00 94.69 258 ILE A C 1
ATOM 2004 O O . ILE A 1 258 ? 1.346 -8.969 -14.453 1.00 94.69 258 ILE A O 1
ATOM 2008 N N . ILE A 1 259 ? 0.472 -7.755 -12.779 1.00 94.00 259 ILE A N 1
ATOM 2009 C CA . ILE A 1 259 ? 1.690 -6.976 -12.517 1.00 94.00 259 ILE A CA 1
ATOM 2010 C C . ILE A 1 259 ? 2.875 -7.897 -12.184 1.00 94.00 259 ILE A C 1
ATOM 2012 O O . ILE A 1 259 ? 3.937 -7.757 -12.778 1.00 94.00 259 ILE A O 1
ATOM 2016 N N . GLU A 1 260 ? 2.688 -8.882 -11.303 1.00 95.50 260 GLU A N 1
ATOM 2017 C CA . GLU A 1 260 ? 3.723 -9.856 -10.921 1.00 95.50 260 GLU A CA 1
ATOM 2018 C C . GLU A 1 260 ? 4.235 -10.668 -12.114 1.00 95.50 260 GLU A C 1
ATOM 2020 O O . GLU A 1 260 ? 5.421 -10.984 -12.193 1.00 95.50 260 GLU A O 1
ATOM 2025 N N . ARG A 1 261 ? 3.352 -11.004 -13.060 1.00 91.81 261 ARG A N 1
ATOM 2026 C CA . ARG A 1 261 ? 3.717 -11.778 -14.248 1.00 91.81 261 ARG A CA 1
ATOM 2027 C C . ARG A 1 261 ? 4.433 -10.933 -15.298 1.00 91.81 261 ARG A C 1
ATOM 2029 O O . ARG A 1 261 ? 5.394 -11.405 -15.898 1.00 91.81 261 ARG A O 1
ATOM 2036 N N . GLU A 1 262 ? 3.939 -9.727 -15.553 1.00 88.06 262 GLU A N 1
ATOM 2037 C CA . GLU A 1 262 ? 4.396 -8.883 -16.662 1.00 88.06 262 GLU A CA 1
ATOM 2038 C C . GLU A 1 262 ? 5.553 -7.944 -16.262 1.00 88.06 262 GLU A C 1
ATOM 2040 O O . GLU A 1 262 ? 6.338 -7.543 -17.119 1.00 88.06 262 GLU A O 1
ATOM 2045 N N . ALA A 1 263 ? 5.690 -7.611 -14.973 1.00 90.56 263 ALA A N 1
ATOM 2046 C CA . ALA A 1 263 ? 6.716 -6.715 -14.433 1.00 90.56 263 ALA A CA 1
ATOM 2047 C C . ALA A 1 263 ? 7.298 -7.216 -13.087 1.00 90.56 263 ALA A C 1
ATOM 2049 O O . ALA A 1 263 ? 7.286 -6.482 -12.098 1.00 90.56 263 ALA A O 1
ATOM 2050 N N . PRO A 1 264 ? 7.843 -8.448 -13.010 1.00 91.75 264 PRO A N 1
ATOM 2051 C CA . PRO A 1 264 ? 8.256 -9.075 -11.746 1.00 91.75 264 PRO A CA 1
ATOM 2052 C C . PRO A 1 264 ? 9.337 -8.305 -10.974 1.00 91.75 264 PRO A C 1
ATOM 2054 O O . PRO A 1 264 ? 9.363 -8.364 -9.750 1.00 91.75 264 PRO A O 1
ATOM 2057 N N . ALA A 1 265 ? 10.227 -7.589 -11.671 1.00 87.94 265 ALA A N 1
ATOM 2058 C CA . ALA A 1 265 ? 11.299 -6.814 -11.039 1.00 87.94 265 ALA A CA 1
ATOM 2059 C C . ALA A 1 265 ? 10.774 -5.585 -10.275 1.00 87.94 265 ALA A C 1
ATOM 2061 O O . ALA A 1 265 ? 11.350 -5.200 -9.261 1.00 87.94 265 ALA A O 1
ATOM 2062 N N . ASP A 1 266 ? 9.663 -5.014 -10.742 1.00 90.69 266 ASP A N 1
ATOM 2063 C CA . ASP A 1 266 ? 9.078 -3.776 -10.220 1.00 90.69 266 ASP A CA 1
ATOM 2064 C C . ASP A 1 266 ? 7.755 -4.019 -9.479 1.00 90.69 266 ASP A C 1
ATOM 2066 O O . ASP A 1 266 ? 7.147 -3.084 -8.952 1.00 90.69 266 ASP A O 1
ATOM 2070 N N . ALA A 1 267 ? 7.295 -5.274 -9.437 1.00 94.38 267 ALA A N 1
ATOM 2071 C CA . ALA A 1 267 ? 5.947 -5.637 -9.023 1.00 94.38 267 ALA A CA 1
ATOM 2072 C C . ALA A 1 267 ? 5.595 -5.110 -7.633 1.00 94.38 267 ALA A C 1
ATOM 2074 O O . ALA A 1 267 ? 4.530 -4.526 -7.458 1.00 94.38 267 ALA A O 1
ATOM 2075 N N . GLU A 1 268 ? 6.502 -5.252 -6.664 1.00 97.56 268 GLU A N 1
ATOM 2076 C CA . GLU A 1 268 ? 6.253 -4.801 -5.294 1.00 97.56 268 GLU A CA 1
ATOM 2077 C C . GLU A 1 268 ? 5.955 -3.297 -5.235 1.00 97.56 268 GLU A C 1
ATOM 2079 O O . GLU A 1 268 ? 4.989 -2.869 -4.604 1.00 97.56 268 GLU A O 1
ATOM 2084 N N . LEU A 1 269 ? 6.736 -2.483 -5.950 1.00 96.00 269 LEU A N 1
ATOM 2085 C CA . LEU A 1 269 ? 6.552 -1.035 -5.965 1.00 96.00 269 LEU A CA 1
ATOM 2086 C C . LEU A 1 269 ? 5.287 -0.643 -6.738 1.00 96.00 269 LEU A C 1
ATOM 2088 O O . LEU A 1 269 ? 4.483 0.147 -6.243 1.00 96.00 269 LEU A O 1
ATOM 2092 N N . LEU A 1 270 ? 5.072 -1.232 -7.918 1.00 96.12 270 LEU A N 1
ATOM 2093 C CA . LEU A 1 270 ? 3.888 -0.980 -8.745 1.00 96.12 270 LEU A CA 1
ATOM 2094 C C . LEU A 1 270 ? 2.589 -1.319 -8.005 1.00 96.12 270 LEU A C 1
ATOM 2096 O O . LEU A 1 270 ? 1.640 -0.533 -8.026 1.00 96.12 270 LEU A O 1
ATOM 2100 N N . ILE A 1 271 ? 2.554 -2.457 -7.308 1.00 97.81 271 ILE A N 1
ATOM 2101 C CA . ILE A 1 271 ? 1.398 -2.858 -6.504 1.00 97.81 271 ILE A CA 1
ATOM 2102 C C . ILE A 1 271 ? 1.226 -1.923 -5.303 1.00 97.81 271 ILE A C 1
ATOM 2104 O O . ILE A 1 271 ? 0.095 -1.561 -4.982 1.00 97.81 271 ILE A O 1
ATOM 2108 N N . GLY A 1 272 ? 2.316 -1.469 -4.678 1.00 96.81 272 GLY A N 1
ATOM 2109 C CA . GLY A 1 272 ? 2.262 -0.459 -3.619 1.00 96.81 272 GLY A CA 1
ATOM 2110 C C . GLY A 1 272 ? 1.582 0.837 -4.075 1.00 96.81 272 GLY A C 1
ATOM 2111 O O . GLY A 1 272 ? 0.687 1.338 -3.392 1.00 96.81 272 GLY A O 1
ATOM 2112 N N . HIS A 1 273 ? 1.934 1.346 -5.260 1.00 96.12 273 HIS A N 1
ATOM 2113 C CA . HIS A 1 273 ? 1.286 2.525 -5.848 1.00 96.12 273 HIS A CA 1
ATOM 2114 C C . HIS A 1 273 ? -0.185 2.277 -6.209 1.00 96.12 273 HIS A C 1
ATOM 2116 O O . HIS A 1 273 ? -1.029 3.124 -5.907 1.00 96.12 273 HIS A O 1
ATOM 2122 N N . LEU A 1 274 ? -0.510 1.122 -6.802 1.00 95.81 274 LEU A N 1
ATOM 2123 C CA . LEU A 1 274 ? -1.892 0.728 -7.099 1.00 95.81 274 LEU A CA 1
ATOM 2124 C C . LEU A 1 274 ? -2.748 0.707 -5.825 1.00 95.81 274 LEU A C 1
ATOM 2126 O O . LEU A 1 274 ? -3.807 1.333 -5.770 1.00 95.81 274 LEU A O 1
ATOM 2130 N N . ALA A 1 275 ? -2.260 0.030 -4.784 1.00 96.38 275 ALA A N 1
ATOM 2131 C CA . ALA A 1 275 ? -2.919 -0.062 -3.489 1.00 96.38 275 ALA A CA 1
ATOM 2132 C C . ALA A 1 275 ? -3.127 1.328 -2.871 1.00 96.38 275 ALA A C 1
ATOM 2134 O O . ALA A 1 275 ? -4.219 1.648 -2.402 1.00 96.38 275 ALA A O 1
ATOM 2135 N N . LEU A 1 276 ? -2.116 2.197 -2.949 1.00 94.25 276 LEU A N 1
ATOM 2136 C CA . LEU A 1 276 ? -2.195 3.561 -2.434 1.00 94.25 276 LEU A CA 1
ATOM 2137 C C . LEU A 1 276 ? -3.228 4.420 -3.186 1.00 94.25 276 LEU A C 1
ATOM 2139 O O . LEU A 1 276 ? -3.973 5.161 -2.538 1.00 94.25 276 LEU A O 1
ATOM 2143 N N . ARG A 1 277 ? -3.319 4.301 -4.522 1.00 93.00 277 ARG A N 1
ATOM 2144 C CA . ARG A 1 277 ? -4.343 4.977 -5.350 1.00 93.00 277 ARG A CA 1
ATOM 2145 C C . ARG A 1 277 ? -5.754 4.500 -4.999 1.00 93.00 277 ARG A C 1
ATOM 2147 O O . ARG A 1 277 ? -6.662 5.319 -4.907 1.00 93.00 277 ARG A O 1
ATOM 2154 N N . GLN A 1 278 ? -5.920 3.204 -4.745 1.00 93.00 278 GLN A N 1
ATOM 2155 C CA . GLN A 1 278 ? -7.208 2.594 -4.391 1.00 93.00 278 GLN A CA 1
ATOM 2156 C C . GLN A 1 278 ? -7.564 2.731 -2.898 1.00 93.00 278 GLN A C 1
ATOM 2158 O O . GLN A 1 278 ? -8.651 2.345 -2.471 1.00 93.00 278 GLN A O 1
ATOM 2163 N N . GLY A 1 279 ? -6.672 3.309 -2.085 1.00 93.19 279 GLY A N 1
ATOM 2164 C CA . GLY A 1 279 ? -6.894 3.511 -0.652 1.00 93.19 279 GLY A CA 1
ATOM 2165 C C . GLY A 1 279 ? -6.717 2.254 0.207 1.00 93.19 279 GLY A C 1
ATOM 2166 O O . GLY A 1 279 ? -7.105 2.277 1.377 1.00 93.19 279 GLY A O 1
ATOM 2167 N N . PHE A 1 280 ? -6.116 1.194 -0.341 1.00 95.69 280 PHE A N 1
ATOM 2168 C CA . PHE A 1 280 ? -5.673 -0.010 0.367 1.00 95.69 280 PHE A CA 1
ATOM 2169 C C . PHE A 1 280 ? -4.362 0.270 1.115 1.00 95.69 280 PHE A C 1
ATOM 2171 O O . PHE A 1 280 ? -3.280 -0.123 0.685 1.00 95.69 280 PHE A O 1
ATOM 2178 N N . LEU A 1 281 ? -4.431 1.069 2.184 1.00 93.06 281 LEU A N 1
ATOM 2179 C CA . LEU A 1 281 ? -3.237 1.631 2.833 1.00 93.06 281 LEU A CA 1
ATOM 2180 C C . LEU A 1 281 ? -2.357 0.567 3.503 1.00 93.06 281 LEU A C 1
ATOM 2182 O O . LEU A 1 281 ? -1.134 0.692 3.500 1.00 93.06 281 LEU A O 1
ATOM 2186 N N . GLU A 1 282 ? -2.970 -0.471 4.065 1.00 92.19 282 GLU A N 1
ATOM 2187 C CA . GLU A 1 282 ? -2.268 -1.588 4.705 1.00 92.19 282 GLU A CA 1
ATOM 2188 C C . GLU A 1 282 ? -1.501 -2.425 3.678 1.00 92.19 282 GLU A C 1
ATOM 2190 O O . GLU A 1 282 ? -0.331 -2.767 3.860 1.00 92.19 282 GLU A O 1
ATOM 2195 N N . GLU A 1 283 ? -2.140 -2.712 2.550 1.00 95.75 283 GLU A N 1
ATOM 2196 C CA . GLU A 1 283 ? -1.531 -3.377 1.410 1.00 95.75 283 GLU A CA 1
ATOM 2197 C C . GLU A 1 283 ? -0.408 -2.508 0.837 1.00 95.75 283 GLU A C 1
ATOM 2199 O O . GLU A 1 283 ? 0.708 -2.998 0.671 1.00 95.75 283 GLU A O 1
ATOM 2204 N N . ALA A 1 284 ? -0.655 -1.212 0.627 1.00 96.31 284 ALA A N 1
ATOM 2205 C CA . ALA A 1 284 ? 0.351 -0.269 0.149 1.00 96.31 284 ALA A CA 1
ATOM 2206 C C . ALA A 1 284 ? 1.593 -0.251 1.049 1.00 96.31 284 ALA A C 1
ATOM 2208 O O . ALA A 1 284 ? 2.711 -0.232 0.538 1.00 96.31 284 ALA A O 1
ATOM 2209 N N . TRP A 1 285 ? 1.413 -0.313 2.373 1.00 94.31 285 TRP A N 1
ATOM 2210 C CA . TRP A 1 285 ? 2.520 -0.364 3.327 1.00 94.31 285 TRP A CA 1
ATOM 2211 C C . TRP A 1 285 ? 3.335 -1.642 3.169 1.00 94.31 285 TRP A C 1
ATOM 2213 O O . TRP A 1 285 ? 4.549 -1.571 2.990 1.00 94.31 285 TRP A O 1
ATOM 2223 N N . ASN A 1 286 ? 2.673 -2.802 3.166 1.00 94.81 286 ASN A N 1
ATOM 2224 C CA . ASN A 1 286 ? 3.341 -4.099 3.045 1.00 94.81 286 ASN A CA 1
ATOM 2225 C C . ASN A 1 286 ? 4.133 -4.213 1.731 1.00 94.81 286 ASN A C 1
ATOM 2227 O O . ASN A 1 286 ? 5.267 -4.691 1.723 1.00 94.81 286 ASN A O 1
ATOM 2231 N N . TYR A 1 287 ? 3.545 -3.761 0.621 1.00 97.62 287 TYR A N 1
ATOM 2232 C CA . TYR A 1 287 ? 4.185 -3.764 -0.694 1.00 97.62 287 TYR A CA 1
ATOM 2233 C C . TYR A 1 287 ? 5.333 -2.741 -0.778 1.00 97.62 287 TYR A C 1
ATOM 2235 O O . TYR A 1 287 ? 6.411 -3.075 -1.267 1.00 97.62 287 TYR A O 1
ATOM 2243 N N . ALA A 1 288 ? 5.174 -1.534 -0.223 1.00 96.06 288 ALA A N 1
ATOM 2244 C CA . ALA A 1 288 ? 6.252 -0.543 -0.165 1.00 96.06 288 ALA A CA 1
ATOM 2245 C C . ALA A 1 288 ? 7.420 -0.993 0.735 1.00 96.06 288 ALA A C 1
ATOM 2247 O O . ALA A 1 288 ? 8.585 -0.759 0.408 1.00 96.06 288 ALA A O 1
ATOM 2248 N N . GLU A 1 289 ? 7.134 -1.673 1.849 1.00 95.62 289 GLU A N 1
ATOM 2249 C CA . GLU A 1 289 ? 8.151 -2.259 2.725 1.00 95.62 289 GLU A CA 1
ATOM 2250 C C . GLU A 1 289 ? 8.951 -3.345 1.995 1.00 95.62 289 GLU A C 1
ATOM 2252 O O . GLU A 1 289 ? 10.185 -3.312 2.020 1.00 95.62 289 GLU A O 1
ATOM 2257 N N . ARG A 1 290 ? 8.272 -4.262 1.289 1.00 97.75 290 ARG A N 1
ATOM 2258 C CA . ARG A 1 290 ? 8.934 -5.289 0.469 1.00 97.75 290 ARG A CA 1
ATOM 2259 C C . ARG A 1 290 ? 9.721 -4.690 -0.691 1.00 97.75 290 ARG A C 1
ATOM 2261 O O . ARG A 1 290 ? 10.852 -5.113 -0.908 1.00 97.75 290 ARG A O 1
ATOM 2268 N N . ALA A 1 291 ? 9.193 -3.674 -1.373 1.00 96.19 291 ALA A N 1
ATOM 2269 C CA . ALA A 1 291 ? 9.912 -2.955 -2.424 1.00 96.19 291 ALA A CA 1
ATOM 2270 C C . ALA A 1 291 ? 11.212 -2.329 -1.893 1.00 96.19 291 ALA A C 1
ATOM 2272 O O . ALA A 1 291 ? 12.270 -2.477 -2.503 1.00 96.19 291 ALA A O 1
ATOM 2273 N N . ARG A 1 292 ? 11.161 -1.695 -0.713 1.00 95.12 292 ARG A N 1
ATOM 2274 C CA . ARG A 1 292 ? 12.342 -1.129 -0.047 1.00 95.12 292 ARG A CA 1
ATOM 2275 C C . ARG A 1 292 ? 13.334 -2.208 0.389 1.00 95.12 292 ARG A C 1
ATOM 2277 O O . ARG A 1 292 ? 14.536 -1.988 0.313 1.00 95.12 292 ARG A O 1
ATOM 2284 N N . ALA A 1 293 ? 12.856 -3.358 0.856 1.00 94.00 293 ALA A N 1
ATOM 2285 C CA . ALA A 1 293 ? 13.724 -4.475 1.224 1.00 94.00 293 ALA A CA 1
ATOM 2286 C C . ALA A 1 293 ? 14.399 -5.112 -0.005 1.00 94.00 293 ALA A C 1
ATOM 2288 O O . ALA A 1 293 ? 15.571 -5.474 0.064 1.00 94.00 293 ALA A O 1
ATOM 2289 N N . ALA A 1 294 ? 13.676 -5.221 -1.122 1.00 91.62 294 ALA A N 1
ATOM 2290 C CA . ALA A 1 294 ? 14.184 -5.760 -2.380 1.00 91.62 294 ALA A CA 1
ATOM 2291 C C . ALA A 1 294 ? 15.174 -4.807 -3.071 1.00 91.62 294 ALA A C 1
ATOM 2293 O O . ALA A 1 294 ? 16.138 -5.267 -3.680 1.00 91.62 294 ALA A O 1
ATOM 2294 N N . ASN A 1 295 ? 14.961 -3.492 -2.954 1.00 89.06 295 ASN A N 1
ATOM 2295 C CA . ASN A 1 295 ? 15.839 -2.466 -3.511 1.00 89.06 295 ASN A CA 1
ATOM 2296 C C . ASN A 1 295 ? 16.071 -1.311 -2.507 1.00 89.06 295 ASN A C 1
ATOM 2298 O O . ASN A 1 295 ? 15.418 -0.266 -2.605 1.00 89.06 295 ASN A O 1
ATOM 2302 N N . PRO A 1 296 ? 17.006 -1.471 -1.547 1.00 88.81 296 PRO A N 1
ATOM 2303 C CA . PRO A 1 296 ? 17.264 -0.478 -0.493 1.00 88.81 296 PRO A CA 1
ATOM 2304 C C . PRO A 1 296 ? 17.696 0.904 -1.003 1.00 88.81 296 PRO A C 1
ATOM 2306 O O . PRO A 1 296 ? 17.445 1.926 -0.351 1.00 88.81 296 PRO A O 1
ATOM 2309 N N . ASP A 1 297 ? 18.313 0.942 -2.184 1.00 85.69 297 ASP A N 1
ATOM 2310 C CA . ASP A 1 297 ? 18.821 2.164 -2.806 1.00 85.69 297 ASP A CA 1
ATOM 2311 C C . ASP A 1 297 ? 17.754 2.901 -3.631 1.00 85.69 297 ASP A C 1
ATOM 2313 O O . ASP A 1 297 ? 17.971 4.044 -4.040 1.00 85.69 297 ASP A O 1
ATOM 2317 N N . SER A 1 298 ? 16.574 2.302 -3.839 1.00 87.25 298 SER A N 1
ATOM 2318 C CA . SER A 1 298 ? 15.473 2.958 -4.546 1.00 87.25 298 SER A CA 1
ATOM 2319 C C . SER A 1 298 ? 14.935 4.147 -3.752 1.00 87.25 298 SER A C 1
ATOM 2321 O O . SER A 1 298 ? 14.301 4.001 -2.704 1.00 87.25 298 SER A O 1
ATOM 2323 N N . VAL A 1 299 ? 15.150 5.348 -4.295 1.00 89.00 299 VAL A N 1
ATOM 2324 C CA . VAL A 1 299 ? 14.597 6.594 -3.755 1.00 89.00 299 VAL A CA 1
ATOM 2325 C C . VAL A 1 299 ? 13.075 6.526 -3.764 1.00 89.00 299 VAL A C 1
ATOM 2327 O O . VAL A 1 299 ? 12.447 6.803 -2.746 1.00 89.00 299 VAL A O 1
ATOM 2330 N N . LEU A 1 300 ? 12.482 6.086 -4.878 1.00 89.81 300 LEU A N 1
ATOM 2331 C CA . LEU A 1 300 ? 11.030 6.023 -5.013 1.00 89.81 300 LEU A CA 1
ATOM 2332 C C . LEU A 1 300 ? 10.394 5.030 -4.029 1.00 89.81 300 LEU A C 1
ATOM 2334 O O . LEU A 1 300 ? 9.361 5.345 -3.442 1.00 89.81 300 LEU A O 1
ATOM 2338 N N . ALA A 1 301 ? 11.016 3.873 -3.775 1.00 92.12 301 ALA A N 1
ATOM 2339 C CA . ALA A 1 301 ? 10.517 2.931 -2.771 1.00 92.12 301 ALA A CA 1
ATOM 2340 C C . ALA A 1 301 ? 10.561 3.525 -1.353 1.00 92.12 301 ALA A C 1
ATOM 2342 O O . ALA A 1 301 ? 9.608 3.366 -0.587 1.00 92.12 301 ALA A O 1
ATOM 2343 N N . ARG A 1 302 ? 11.634 4.255 -1.005 1.00 93.00 302 ARG A N 1
ATOM 2344 C CA . ARG A 1 302 ? 11.726 4.961 0.285 1.00 93.00 302 ARG A CA 1
ATOM 2345 C C . ARG A 1 302 ? 10.661 6.044 0.420 1.00 93.00 302 ARG A C 1
ATOM 2347 O O . ARG A 1 302 ? 9.993 6.082 1.450 1.00 93.00 302 ARG A O 1
ATOM 2354 N N . GLU A 1 303 ? 10.477 6.875 -0.603 1.00 91.56 303 GLU A N 1
ATOM 2355 C CA . GLU A 1 303 ? 9.483 7.956 -0.594 1.00 91.56 303 GLU A CA 1
ATOM 2356 C C . GLU A 1 303 ? 8.051 7.424 -0.573 1.00 91.56 303 GLU A C 1
ATOM 2358 O O . GLU A 1 303 ? 7.210 7.936 0.164 1.00 91.56 303 GLU A O 1
ATOM 2363 N N . THR A 1 304 ? 7.779 6.338 -1.296 1.00 93.56 304 THR A N 1
ATOM 2364 C CA . THR A 1 304 ? 6.476 5.660 -1.266 1.00 93.56 304 THR A CA 1
ATOM 2365 C C . THR A 1 304 ? 6.194 5.099 0.121 1.00 93.56 304 THR A C 1
ATOM 2367 O O . THR A 1 304 ? 5.145 5.376 0.697 1.00 93.56 304 THR A O 1
ATOM 2370 N N . HIS A 1 305 ? 7.149 4.377 0.715 1.00 94.31 305 HIS A N 1
ATOM 2371 C CA . HIS A 1 305 ? 7.025 3.875 2.084 1.00 94.31 305 HIS A CA 1
ATOM 2372 C C . HIS A 1 305 ? 6.836 5.018 3.097 1.00 94.31 305 HIS A C 1
ATOM 2374 O O . HIS A 1 305 ? 6.031 4.905 4.022 1.00 94.31 305 HIS A O 1
ATOM 2380 N N . ALA A 1 306 ? 7.539 6.139 2.912 1.00 91.19 306 ALA A N 1
ATOM 2381 C CA . ALA A 1 306 ? 7.374 7.329 3.735 1.00 91.19 306 ALA A CA 1
ATOM 2382 C C . ALA A 1 306 ? 5.978 7.943 3.601 1.00 91.19 306 ALA A C 1
ATOM 2384 O O . ALA A 1 306 ? 5.316 8.172 4.609 1.00 91.19 306 ALA A O 1
ATOM 2385 N N . ALA A 1 307 ? 5.483 8.126 2.378 1.00 91.00 307 ALA A N 1
ATOM 2386 C CA . ALA A 1 307 ? 4.148 8.652 2.121 1.00 91.00 307 ALA A CA 1
ATOM 2387 C C . ALA A 1 307 ? 3.046 7.756 2.702 1.00 91.00 307 ALA A C 1
ATOM 2389 O O . ALA A 1 307 ? 2.142 8.252 3.376 1.00 91.00 307 ALA A O 1
ATOM 2390 N N . VAL A 1 308 ? 3.137 6.433 2.522 1.00 91.75 308 VAL A N 1
ATOM 2391 C CA . VAL A 1 308 ? 2.183 5.499 3.140 1.00 91.75 308 VAL A CA 1
ATOM 2392 C C . VAL A 1 308 ? 2.269 5.580 4.663 1.00 91.75 308 VAL A C 1
ATOM 2394 O O . VAL A 1 308 ? 1.236 5.619 5.328 1.00 91.75 308 VAL A O 1
ATOM 2397 N N . GLY A 1 309 ? 3.476 5.687 5.225 1.00 89.00 309 GLY A N 1
ATOM 2398 C CA . GLY A 1 309 ? 3.668 5.859 6.663 1.00 89.00 309 GLY A CA 1
ATOM 2399 C C . GLY A 1 309 ? 3.032 7.127 7.211 1.00 89.00 309 GLY A C 1
ATOM 2400 O O . GLY A 1 309 ? 2.334 7.078 8.221 1.00 89.00 309 GLY A O 1
ATOM 2401 N N . ARG A 1 310 ? 3.160 8.242 6.489 1.00 86.62 310 ARG A N 1
ATOM 2402 C CA . ARG A 1 310 ? 2.470 9.497 6.807 1.00 86.62 310 ARG A CA 1
ATOM 2403 C C . ARG A 1 310 ? 0.957 9.396 6.656 1.00 86.62 310 ARG A C 1
ATOM 2405 O O . ARG A 1 310 ? 0.247 10.109 7.345 1.00 86.62 310 ARG A O 1
ATOM 2412 N N . ARG A 1 311 ? 0.423 8.486 5.836 1.00 85.81 311 ARG A N 1
ATOM 2413 C CA . ARG A 1 311 ? -1.024 8.206 5.803 1.00 85.81 311 ARG A CA 1
ATOM 2414 C C . ARG A 1 311 ? -1.470 7.223 6.880 1.00 85.81 311 ARG A C 1
ATOM 2416 O O . ARG A 1 311 ? -2.602 7.320 7.334 1.00 85.81 311 ARG A O 1
ATOM 2423 N N . LEU A 1 312 ? -0.625 6.303 7.326 1.00 83.62 312 LEU A N 1
ATOM 2424 C CA . LEU A 1 312 ? -0.944 5.380 8.421 1.00 83.62 312 LEU A CA 1
ATOM 2425 C C . LEU A 1 312 ? -0.653 5.962 9.811 1.00 83.62 312 LEU A C 1
ATOM 2427 O O . LEU A 1 312 ? -1.132 5.424 10.802 1.00 83.62 312 LEU A O 1
ATOM 2431 N N . GLY A 1 313 ? 0.111 7.052 9.884 1.00 77.38 313 GLY A N 1
ATOM 2432 C CA . GLY A 1 313 ? 0.581 7.656 11.133 1.00 77.38 313 GLY A CA 1
ATOM 2433 C C . GLY A 1 313 ? 1.707 6.877 11.783 1.00 77.38 313 GLY A C 1
ATOM 2434 O O . GLY A 1 313 ? 1.841 6.866 13.006 1.00 77.38 313 GLY A O 1
ATOM 2435 N N . THR A 1 314 ? 2.516 6.215 10.957 1.00 70.31 314 THR A N 1
ATOM 2436 C CA . THR A 1 314 ? 3.645 5.407 11.407 1.00 70.31 314 THR A CA 1
ATOM 2437 C C . THR A 1 314 ? 4.998 6.115 11.362 1.00 70.31 314 THR A C 1
ATOM 2439 O O . THR A 1 314 ? 5.972 5.536 11.847 1.00 70.31 314 THR A O 1
ATOM 2442 N N . GLN A 1 315 ? 5.061 7.337 10.821 1.00 60.66 315 GLN A N 1
ATOM 2443 C CA . GLN A 1 315 ? 6.271 8.159 10.692 1.00 60.66 315 GLN A CA 1
ATOM 2444 C C . GLN A 1 315 ? 6.080 9.560 11.262 1.00 60.66 315 GLN A C 1
ATOM 2446 O O . GLN A 1 315 ? 4.936 10.061 11.191 1.00 60.66 315 GLN A O 1
#

pLDDT: mean 79.14, std 16.2, range [34.38, 97.88]

Secondary structure (DSSP, 8-state):
-HHHHHHHHHHHHHHHHHTTT---TTPPPHHHHHHHHTT---HHHHHHHHHHHHH-HHHHHHHHHHHHHHHHHTS-TTSTTTHHHHHHHHHHHHHHHHTT--HHHHHHHHHHHHHHHHHHHHHT--GGGTT--PPPHHHHHHT--GGGTT-TT-TT-B--EEES-SSPPEEEE--TT-EEEEEEEETTS-EEEEEEEE--TT-PEEEEPPPTTSPPPPSSEEEEEEEEES-TTSPPEEEEEEEPPHHHHHHHHHHHHHHHHH-TTTHHHHHHHHHHHHT-HHHHHHHHHHHHHH-TT-HHHHHHHHHHHHHHT--

Sequence (315 aa):
MKREFELSTDLLRRVLKSDSTAIAEGCLEPEFLALAVEDGLDAAERAMVMEHLSACPECARVVVWTREADRMQHGPRKWRFLVPIATVMVVVAGFAWLRGCSVEESGRSQLSVLESVCQVLRASGDKGLQDLMLFDFVELSSMDDPAMRSEQALSHLGPRGTILDDRPKFRLRLPVDQVASLSVADARGVEVLTVEMTGRVDGKTQEMPFPQDRPPLPRDADYVVIAHTLRRDLPAITRAFRVASAQEGAEFRRVTAIIEREAPADAELLIGHLALRQGFLEEAWNYAERARAANPDSVLARETHAAVGRRLGTQ

Foldseek 3Di:
DVVVVCVLLVVQVVVQVVPVPDDPPPDDRSVLLSCLLVVNDDPVSVVVLVVSVVVDVLSVVLSVQSNVLVVQCVDDPVSVVCSSVSNLVVVLVSVCVPPVDDLLVNQVSVQVSVVVVLVVLVVVVDPLSPLLDFQHLVRLVPLQDVVLVPDPAWLQFDDAFEAQFLWDKTKTQHPAQWKKKKWKAWPVRHTQDIDIDGHHPPSDIDIDTRDPPGDGHDAQTKMKIWIGIPPPPDDIDIHIYHYHDPVVSVSLVVSLVSLCVSPVLCSLVSSLRSCVSNRVLVSNLVSLVVNCVSPVPNSSSVSSNVSSCSVSSND

Radius of gyration: 25.56 Å; chains: 1; bounding box: 64×37×74 Å